Protein AF-A0A846B9U8-F1 (afdb_monomer_lite)

Sequence (355 aa):
MTFEELEELAKEEDKLQQNNLLVKEEDIRQNQRLVAAMKAARLTVDQASLVVNSYFKRQAFEKIAYNKIDMSLEKSVQWNIFPSDDISISEEKKKLIEVSRLLGPRWNAFAFLAFTYLFQVTESLRINSTELNNYSDSWAAVIYSGQKTIATISSMDLEQDKVLQLEKGLYHITYRFYTDGDDLYCPEVTIDDKWHIPAYKYTEYRKKNDYMFDVIEKNRHSLYLWQQYYVFHWLKNITQYDEKRFTQEWMPVPNPDTYYSYGYLEKGQGIQMKIEKRTMEKFRIYVMFLNQMSIPILRERVREDRYVSPRIREDGAYFIRFVYRGKLEEVEPAIYMIETTPLMITGMIAYEHNF

Radius of gyration: 21.36 Å; chains: 1; bounding box: 52×49×55 Å

Secondary structure (DSSP, 8-state):
--HHHHHHHHHHHHHHHTT-TTS-HHHHHHHHHHHHHHHHTT--HHHHHHHHHHHHHHHHHHHHHHHHHSS-GGGGSS-EEES-TT-S--HHHHHHHHHHHHTGGG--TTSEEEE---EEESSEEEE-HHHHTTT-S-EEEEEEETTEEEEEEETT-TTS-EEEE--SEEEEEEEEE--SSS-EEE--EEETTTEEE--EEETTHHHHHHHHHHHHHHT--HHHHHHHHHHHHHHHTGGGS-HHHHHHHHSPPP-TTEEEEEEEE-TT---EEE--HHHHHHEEEEEEEEETT--EEEEEEE-SSEEEPPPPSSSEEEEEEEEE-S-GGG--------SSS--SSS---------

Foldseek 3Di:
DAVVVLVVVQVVQCVVQVPPDQDDPVVVVVLVVLSVVCVVVVHDLLRSLQVLLVVLLVVLCVVVVVVLVPDDQVQQQEKDWPPDPPPPDDVVVSNVVSSCLSVPLADPLQWGKIKGRKHWAAWKKKWFVQVLVVFDLWKKKFKDAPPDTPDIDISQNHDGIDIDTDHTHIMMIIMTHGGPFQKDWGTWMDGPNPGIHHIDIDHRNNVVSVVSLVVCVVNDHSSLLSNQLSVLVCLVVVVVDDPVVNCVSRYHDDDPQKDKDKGKAAAFWWWKFQADPVLLVFWFKWKFWAASSSRTPDTDTDNDRIDIDGGHHHITMMMIMTGTGHHPPPDPPPPPDPPPDDDVTPDTDRDDDDD

Structure (mmCIF, N/CA/C/O backbone):
data_AF-A0A846B9U8-F1
#
_entry.id   AF-A0A846B9U8-F1
#
loop_
_atom_site.group_PDB
_atom_site.id
_atom_site.type_symbol
_atom_site.label_atom_id
_atom_site.label_alt_id
_atom_site.label_comp_id
_atom_site.label_asym_id
_atom_site.label_entity_id
_atom_site.label_seq_id
_atom_site.pdbx_PDB_ins_code
_atom_site.Cartn_x
_atom_site.Cartn_y
_atom_site.Cartn_z
_atom_site.occupancy
_atom_site.B_iso_or_equiv
_atom_site.auth_seq_id
_atom_site.auth_comp_id
_atom_site.auth_asym_id
_atom_site.auth_atom_id
_atom_site.pdbx_PDB_model_num
ATOM 1 N N . MET A 1 1 ? -13.871 14.828 21.123 1.00 69.56 1 MET A N 1
ATOM 2 C CA . MET A 1 1 ? -12.544 15.035 21.716 1.00 69.56 1 MET A CA 1
ATOM 3 C C . MET A 1 1 ? -12.206 16.510 21.632 1.00 69.56 1 MET A C 1
ATOM 5 O O . MET A 1 1 ? -12.329 17.079 20.549 1.00 69.56 1 MET A O 1
ATOM 9 N N . THR A 1 2 ? -11.871 17.143 22.748 1.00 77.31 2 THR A N 1
ATOM 10 C CA . THR A 1 2 ? -11.318 18.503 22.786 1.00 77.31 2 THR A CA 1
ATOM 11 C C . THR A 1 2 ? -9.815 18.468 22.504 1.00 77.31 2 THR A C 1
ATOM 13 O O . THR A 1 2 ? -9.203 17.399 22.467 1.00 77.31 2 THR A O 1
ATOM 16 N N . PHE A 1 3 ? -9.191 19.631 22.305 1.00 69.12 3 PHE A N 1
ATOM 17 C CA . PHE A 1 3 ? -7.732 19.667 22.211 1.00 69.12 3 PHE A CA 1
ATOM 18 C C . PHE A 1 3 ? -7.072 19.262 23.528 1.00 69.12 3 PHE A C 1
ATOM 20 O O . PHE A 1 3 ? -6.019 18.643 23.501 1.00 69.12 3 PHE A O 1
ATOM 27 N N . GLU A 1 4 ? -7.673 19.614 24.663 1.00 76.31 4 GLU A N 1
ATOM 28 C CA . GLU A 1 4 ? -7.160 19.281 25.991 1.00 76.31 4 GLU A CA 1
ATOM 29 C C . GLU A 1 4 ? -7.166 17.764 26.203 1.00 76.31 4 GLU A C 1
ATOM 31 O O . GLU A 1 4 ? -6.177 17.212 26.667 1.00 76.31 4 GLU A O 1
ATOM 36 N N . GLU A 1 5 ? -8.236 17.078 25.788 1.00 74.25 5 GLU A N 1
ATOM 37 C CA . GLU A 1 5 ? -8.322 15.614 25.836 1.00 74.25 5 GLU A CA 1
ATOM 38 C C . GLU A 1 5 ? -7.269 14.954 24.935 1.00 74.25 5 GLU A C 1
ATOM 40 O O . GLU A 1 5 ? -6.597 14.018 25.363 1.00 74.25 5 GLU A O 1
ATOM 45 N N . LEU A 1 6 ? -7.074 15.461 23.711 1.00 70.19 6 LEU A N 1
ATOM 46 C CA . LEU A 1 6 ? -6.061 14.928 22.795 1.00 70.19 6 LEU A CA 1
ATOM 47 C C . LEU A 1 6 ? -4.628 15.202 23.289 1.00 70.19 6 LEU A C 1
ATOM 49 O O . LEU A 1 6 ? -3.748 14.358 23.138 1.00 70.19 6 LEU A O 1
ATOM 53 N N . GLU A 1 7 ? -4.382 16.367 23.892 1.00 69.31 7 GLU A N 1
ATOM 54 C CA . GLU A 1 7 ? -3.098 16.712 24.508 1.00 69.31 7 GLU A CA 1
ATOM 55 C C . GLU A 1 7 ? -2.806 15.862 25.746 1.00 69.31 7 GLU A C 1
ATOM 57 O O . GLU A 1 7 ? -1.661 15.466 25.935 1.00 69.31 7 GLU A O 1
ATOM 62 N N . GLU A 1 8 ? -3.800 15.568 26.586 1.00 75.69 8 GLU A N 1
ATOM 63 C CA . GLU A 1 8 ? -3.612 14.680 27.738 1.00 75.69 8 GLU A CA 1
ATOM 64 C C . GLU A 1 8 ? -3.363 13.233 27.305 1.00 75.69 8 GLU A C 1
ATOM 66 O O . GLU A 1 8 ? -2.418 12.628 27.806 1.00 75.69 8 GLU A O 1
ATOM 71 N N . LEU A 1 9 ? -4.098 12.716 26.310 1.00 67.00 9 LEU A N 1
ATOM 72 C CA . LEU A 1 9 ? -3.819 11.402 25.711 1.00 67.00 9 LEU A CA 1
ATOM 73 C C . LEU A 1 9 ? -2.398 11.341 25.135 1.00 67.00 9 LEU A C 1
ATOM 75 O O . LEU A 1 9 ? -1.667 10.382 25.377 1.00 67.00 9 LEU A O 1
ATOM 79 N N . ALA A 1 10 ? -1.979 12.395 24.428 1.00 63.72 10 ALA A N 1
ATOM 80 C CA . ALA A 1 10 ? -0.626 12.508 23.896 1.00 63.72 10 ALA A CA 1
ATOM 81 C C . ALA A 1 10 ? 0.434 12.543 25.008 1.00 63.72 10 ALA A C 1
ATOM 83 O O . ALA A 1 10 ? 1.442 11.857 24.906 1.00 63.72 10 ALA A O 1
ATOM 84 N N . LYS A 1 11 ? 0.209 13.297 26.091 1.00 65.88 11 LYS A N 1
ATOM 85 C CA . LYS A 1 11 ? 1.136 13.364 27.235 1.00 65.88 11 LYS A CA 1
ATOM 86 C C . LYS A 1 11 ? 1.204 12.053 28.010 1.00 65.88 11 LYS A C 1
ATOM 88 O O . LYS A 1 11 ? 2.269 11.719 28.525 1.00 65.88 11 LYS A O 1
ATOM 93 N N . GLU A 1 12 ? 0.084 11.355 28.172 1.00 67.38 12 GLU A N 1
ATOM 94 C CA . GLU A 1 12 ? 0.034 10.043 28.817 1.00 67.38 12 GLU A CA 1
ATOM 95 C C . GLU A 1 12 ? 0.835 9.024 28.001 1.00 67.38 12 GLU A C 1
ATOM 97 O O . GLU A 1 12 ? 1.678 8.319 28.554 1.00 67.38 12 GLU A O 1
ATOM 102 N N . GLU A 1 13 ? 0.670 9.037 26.679 1.00 60.44 13 GLU A N 1
ATOM 103 C CA . GLU A 1 13 ? 1.462 8.229 25.759 1.00 60.44 13 GLU A CA 1
ATOM 104 C C . GLU A 1 13 ? 2.953 8.613 25.781 1.00 60.44 13 GLU A C 1
ATOM 106 O O . GLU A 1 13 ? 3.805 7.740 25.942 1.00 60.44 13 GLU A O 1
ATOM 111 N N . ASP A 1 14 ? 3.291 9.904 25.726 1.00 61.12 14 ASP A N 1
ATOM 112 C CA . ASP A 1 14 ? 4.677 10.386 25.793 1.00 61.12 14 ASP A CA 1
ATOM 113 C C . ASP A 1 14 ? 5.350 9.965 27.115 1.00 61.12 14 ASP A C 1
ATOM 115 O O . ASP A 1 14 ? 6.503 9.532 27.118 1.00 61.12 14 ASP A O 1
ATOM 119 N N . LYS A 1 15 ? 4.633 10.025 28.250 1.00 63.12 15 LYS A N 1
ATOM 120 C CA . LYS A 1 15 ? 5.121 9.535 29.556 1.00 63.12 15 LYS A CA 1
ATOM 121 C C . LYS A 1 15 ? 5.385 8.031 29.545 1.00 63.12 15 LYS A C 1
ATOM 123 O O . LYS A 1 15 ? 6.367 7.589 30.136 1.00 63.12 15 LYS A O 1
ATOM 128 N N . LEU A 1 16 ? 4.538 7.252 28.872 1.00 54.88 16 LEU A N 1
ATOM 129 C CA . LEU A 1 16 ? 4.742 5.812 28.688 1.00 54.88 16 LEU A CA 1
ATOM 130 C C . LEU A 1 16 ? 5.928 5.510 27.750 1.00 54.88 16 LEU A C 1
ATOM 132 O O . LEU A 1 16 ? 6.506 4.425 27.823 1.00 54.88 16 LEU A O 1
ATOM 136 N N . GLN A 1 17 ? 6.326 6.470 26.909 1.00 53.84 17 GLN A N 1
ATOM 137 C CA . GLN A 1 17 ? 7.300 6.294 25.829 1.00 53.84 17 GLN A CA 1
ATOM 138 C C . GLN A 1 17 ? 8.651 6.987 26.028 1.00 53.84 17 GLN A C 1
ATOM 140 O O . GLN A 1 17 ? 9.547 6.758 25.217 1.00 53.84 17 GLN A O 1
ATOM 145 N N . GLN A 1 18 ? 8.858 7.755 27.103 1.00 54.44 18 GLN A N 1
ATOM 146 C CA . GLN A 1 18 ? 10.108 8.486 27.400 1.00 54.44 18 GLN A CA 1
ATOM 147 C C . GLN A 1 18 ? 11.394 7.627 27.451 1.00 54.44 18 GLN A C 1
ATOM 149 O O . GLN A 1 18 ? 12.491 8.171 27.546 1.00 54.44 18 GLN A O 1
ATOM 154 N N . ASN A 1 19 ? 11.289 6.303 27.308 1.00 51.59 19 ASN A N 1
ATOM 155 C CA . ASN A 1 19 ? 12.415 5.379 27.160 1.00 51.59 19 ASN A CA 1
ATOM 156 C C . ASN A 1 19 ? 12.746 4.982 25.699 1.00 51.59 19 ASN A C 1
ATOM 158 O O . ASN A 1 19 ? 13.696 4.228 25.495 1.00 51.59 19 ASN A O 1
ATOM 162 N N . ASN A 1 20 ? 12.013 5.457 24.679 1.00 49.16 20 ASN A N 1
ATOM 163 C CA . ASN A 1 20 ? 12.181 5.040 23.278 1.00 49.16 20 ASN A CA 1
ATOM 164 C C . ASN A 1 20 ? 12.743 6.150 22.359 1.00 49.16 20 ASN A C 1
ATOM 166 O O . ASN A 1 20 ? 12.152 7.203 22.141 1.00 49.16 20 ASN A O 1
ATOM 170 N N . LEU A 1 21 ? 13.909 5.858 21.772 1.00 49.91 21 LEU A N 1
ATOM 171 C CA . LEU A 1 21 ? 14.886 6.746 21.106 1.00 49.91 21 LEU A CA 1
ATOM 172 C C . LEU A 1 21 ? 14.504 7.308 19.713 1.00 49.91 21 LEU A C 1
ATOM 174 O O . LEU A 1 21 ? 15.400 7.580 18.909 1.00 49.91 21 LEU A O 1
ATOM 178 N N . LEU A 1 22 ? 13.220 7.425 19.363 1.00 48.19 22 LEU A N 1
ATOM 179 C CA . LEU A 1 22 ? 12.815 7.623 17.956 1.00 48.19 22 LEU A CA 1
ATOM 180 C C . LEU A 1 22 ? 12.217 8.993 17.614 1.00 48.19 22 LEU A C 1
ATOM 182 O O . LEU A 1 22 ? 12.034 9.267 16.433 1.00 48.19 22 LEU A O 1
ATOM 186 N N . VAL A 1 23 ? 11.979 9.877 18.586 1.00 51.69 23 VAL A N 1
ATOM 187 C CA . VAL A 1 23 ? 11.450 11.226 18.319 1.00 51.69 23 VAL A CA 1
ATOM 188 C C . VAL A 1 23 ? 12.352 12.285 18.933 1.00 51.69 23 VAL A C 1
ATOM 190 O O . VAL A 1 23 ? 12.773 12.176 20.084 1.00 51.69 23 VAL A O 1
ATOM 193 N N . LYS A 1 24 ? 12.686 13.316 18.147 1.00 60.50 24 LYS A N 1
ATOM 194 C CA . LYS A 1 24 ? 13.501 14.429 18.630 1.00 60.50 24 LYS A CA 1
ATOM 195 C C . LYS A 1 24 ? 12.626 15.383 19.429 1.00 60.50 24 LYS A C 1
ATOM 197 O O . LYS A 1 24 ? 11.515 15.714 19.027 1.00 60.50 24 LYS A O 1
ATOM 202 N N . GLU A 1 25 ? 13.172 15.911 20.517 1.00 63.22 25 GLU A N 1
ATOM 203 C CA . GLU A 1 25 ? 12.509 16.932 21.337 1.00 63.22 25 GLU A CA 1
ATOM 204 C C . GLU A 1 25 ? 12.078 18.163 20.509 1.00 63.22 25 GLU A C 1
ATOM 206 O O . GLU A 1 25 ? 11.072 18.811 20.793 1.00 63.22 25 GLU A O 1
ATOM 211 N N . GLU A 1 26 ? 12.813 18.460 19.436 1.00 67.06 26 GLU A N 1
ATOM 212 C CA . GLU A 1 26 ? 12.488 19.517 18.479 1.00 67.06 26 GLU A CA 1
ATOM 213 C C . GLU A 1 26 ? 11.161 19.275 17.741 1.00 67.06 26 GLU A C 1
ATOM 215 O O . GLU A 1 26 ? 10.355 20.202 17.640 1.00 67.06 26 GLU A O 1
ATOM 220 N N . ASP A 1 27 ? 10.887 18.040 17.307 1.00 63.03 27 ASP A N 1
ATOM 221 C CA . ASP A 1 27 ? 9.639 17.683 16.621 1.00 63.03 27 ASP A CA 1
ATOM 222 C C . ASP A 1 27 ? 8.440 17.848 17.571 1.00 63.03 27 ASP A C 1
ATOM 224 O O . ASP A 1 27 ? 7.393 18.380 17.194 1.00 63.03 27 ASP A O 1
ATOM 228 N N . ILE A 1 28 ? 8.611 17.475 18.845 1.00 63.81 28 ILE A N 1
ATOM 229 C CA . ILE A 1 28 ? 7.600 17.652 19.900 1.00 63.81 28 ILE A CA 1
ATOM 230 C C . ILE A 1 28 ? 7.302 19.142 20.112 1.00 63.81 28 ILE A C 1
ATOM 232 O O . ILE A 1 28 ? 6.143 19.561 20.080 1.00 63.81 28 ILE A O 1
ATOM 236 N N . ARG A 1 29 ? 8.339 19.973 20.268 1.00 68.69 29 ARG A N 1
ATOM 237 C CA . ARG A 1 29 ? 8.180 21.429 20.441 1.00 68.69 29 ARG A CA 1
ATOM 238 C C . ARG A 1 29 ? 7.516 22.077 19.228 1.00 68.69 29 ARG A C 1
ATOM 240 O O . ARG A 1 29 ? 6.714 23.001 19.377 1.00 68.69 29 ARG A O 1
ATOM 247 N N . GLN A 1 30 ? 7.840 21.616 18.025 1.00 66.81 30 GLN A N 1
ATOM 248 C CA . GLN A 1 30 ? 7.247 22.127 16.797 1.00 66.81 30 GLN A CA 1
ATOM 249 C C . GLN A 1 30 ? 5.760 21.769 16.684 1.00 66.81 30 GLN A C 1
ATOM 251 O O . GLN A 1 30 ? 4.957 22.641 16.347 1.00 66.81 30 GLN A O 1
ATOM 256 N N . ASN A 1 31 ? 5.380 20.543 17.052 1.00 65.50 31 ASN A N 1
ATOM 257 C CA . ASN A 1 31 ? 3.978 20.138 17.162 1.00 65.50 31 ASN A CA 1
ATOM 258 C C . ASN A 1 31 ? 3.208 21.003 18.155 1.00 65.50 31 ASN A C 1
ATOM 260 O O . ASN A 1 31 ? 2.155 21.529 17.814 1.00 65.50 31 ASN A O 1
ATOM 264 N N . GLN A 1 32 ? 3.759 21.225 19.349 1.00 69.56 32 GLN A N 1
ATOM 265 C CA . GLN A 1 32 ? 3.125 22.067 20.367 1.00 69.56 32 GLN A CA 1
ATOM 266 C C . GLN A 1 32 ? 2.873 23.495 19.859 1.00 69.56 32 GLN A C 1
ATOM 268 O O . GLN A 1 32 ? 1.803 24.057 20.091 1.00 69.56 32 GLN A O 1
ATOM 273 N N . ARG A 1 33 ? 3.821 24.078 19.111 1.00 72.56 33 ARG A N 1
ATOM 274 C CA . ARG A 1 33 ? 3.635 25.394 18.471 1.00 72.56 33 ARG A CA 1
ATOM 275 C C . ARG A 1 33 ? 2.529 25.375 17.421 1.00 72.56 33 ARG A C 1
ATOM 277 O O . ARG A 1 33 ? 1.731 26.309 17.367 1.00 72.56 33 ARG A O 1
ATOM 284 N N . LEU A 1 34 ? 2.485 24.330 16.595 1.00 65.94 34 LEU A N 1
ATOM 285 C CA . LEU A 1 34 ? 1.469 24.176 15.560 1.00 65.94 34 LEU A CA 1
ATOM 286 C C . LEU A 1 34 ? 0.073 24.046 16.191 1.00 65.94 34 LEU A C 1
ATOM 288 O O . LEU A 1 34 ? -0.840 24.770 15.806 1.00 65.94 34 LEU A O 1
ATOM 292 N N . VAL A 1 35 ? -0.062 23.220 17.229 1.00 65.56 35 VAL A N 1
ATOM 293 C CA . VAL A 1 35 ? -1.303 23.050 17.997 1.00 65.56 35 VAL A 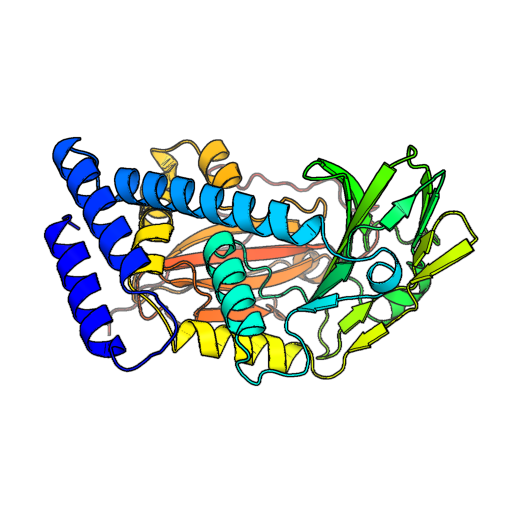CA 1
ATOM 294 C C . VAL A 1 35 ? -1.736 24.361 18.655 1.00 65.56 35 VAL A C 1
ATOM 296 O O . VAL A 1 35 ? -2.896 24.750 18.532 1.00 65.56 35 VAL A O 1
ATOM 299 N N . ALA A 1 36 ? -0.818 25.102 19.282 1.00 72.12 36 ALA A N 1
ATOM 300 C CA . ALA A 1 36 ? -1.128 26.406 19.869 1.00 72.12 36 ALA A CA 1
ATOM 301 C C . ALA A 1 36 ? -1.651 27.409 18.822 1.00 72.12 36 ALA A C 1
ATOM 303 O O . ALA A 1 36 ? -2.629 28.116 19.073 1.00 72.12 36 ALA A O 1
ATOM 304 N N . ALA A 1 37 ? -1.051 27.436 17.627 1.00 69.50 37 ALA A N 1
ATOM 305 C CA . ALA A 1 37 ? -1.525 28.265 16.520 1.00 69.50 37 ALA A CA 1
ATOM 306 C C . ALA A 1 37 ? -2.918 27.834 16.023 1.00 69.50 37 ALA A C 1
ATOM 308 O O . ALA A 1 37 ? -3.757 28.680 15.718 1.00 69.50 37 ALA A O 1
ATOM 309 N N . MET A 1 38 ? -3.200 26.529 15.993 1.00 71.25 38 MET A N 1
ATOM 310 C CA . MET A 1 38 ? -4.503 25.978 15.597 1.00 71.25 38 MET A CA 1
ATOM 311 C C . MET A 1 38 ? -5.603 26.287 16.611 1.00 71.25 38 MET A C 1
ATOM 313 O O . MET A 1 38 ? -6.704 26.670 16.210 1.00 71.25 38 MET A O 1
ATOM 317 N N . LYS A 1 39 ? -5.292 26.198 17.912 1.00 71.25 39 LYS A N 1
ATOM 318 C CA . LYS A 1 39 ? -6.175 26.652 18.996 1.00 71.25 39 LYS A CA 1
ATOM 319 C C . LYS A 1 39 ? -6.498 28.138 18.843 1.00 71.25 39 LYS A C 1
ATOM 321 O O . LYS A 1 39 ? -7.665 28.519 18.884 1.00 71.25 39 LYS A O 1
ATOM 326 N N . ALA A 1 40 ? -5.483 28.972 18.600 1.00 74.12 40 ALA A N 1
ATOM 327 C CA . ALA A 1 40 ? -5.671 30.406 18.374 1.00 74.12 40 ALA A CA 1
ATOM 328 C C . ALA A 1 40 ? -6.551 30.694 17.142 1.00 74.12 40 ALA A C 1
ATOM 330 O O . ALA A 1 40 ? -7.386 31.597 17.174 1.00 74.12 40 ALA A O 1
ATOM 331 N N . ALA A 1 41 ? -6.417 29.884 16.088 1.00 71.38 41 ALA A N 1
ATOM 332 C CA . ALA A 1 41 ? -7.237 29.947 14.880 1.00 71.38 41 ALA A CA 1
ATOM 333 C C . ALA A 1 41 ? -8.637 29.312 15.024 1.00 71.38 41 ALA A C 1
ATOM 335 O O . ALA A 1 41 ? -9.412 29.351 14.070 1.00 71.38 41 ALA A O 1
ATOM 336 N N . ARG A 1 42 ? -8.979 28.752 16.197 1.00 81.44 42 ARG A N 1
ATOM 337 C CA . ARG A 1 42 ? -10.260 28.076 16.487 1.00 81.44 42 ARG A CA 1
ATOM 338 C C . ARG A 1 42 ? -10.590 26.940 15.513 1.00 81.44 42 ARG A C 1
ATOM 340 O O . ARG A 1 42 ? -11.753 26.736 15.168 1.00 81.44 42 ARG A O 1
ATOM 347 N N . LEU A 1 43 ? -9.573 26.210 15.061 1.00 76.44 43 LEU A N 1
ATOM 348 C CA . LEU A 1 43 ? -9.798 25.005 14.266 1.00 76.44 43 LEU A CA 1
ATOM 349 C C . LEU A 1 43 ? -10.454 23.923 15.125 1.00 76.44 43 LEU A C 1
ATOM 351 O O . LEU A 1 43 ? -10.224 23.853 16.327 1.00 76.44 43 LEU A O 1
ATOM 355 N N . THR A 1 44 ? -11.236 23.049 14.501 1.00 77.88 44 THR A N 1
ATOM 356 C CA . THR A 1 44 ? -11.615 21.762 15.104 1.00 77.88 44 THR A CA 1
ATOM 357 C C . THR A 1 44 ? -10.401 20.827 15.159 1.00 77.88 44 THR A C 1
ATOM 359 O O . THR A 1 44 ? -9.431 21.016 14.419 1.00 77.88 44 THR A O 1
ATOM 362 N N . VAL A 1 45 ? -10.448 19.797 16.009 1.00 67.12 45 VAL A N 1
ATOM 363 C CA . VAL A 1 45 ? -9.364 18.802 16.122 1.00 67.12 45 VAL A CA 1
ATOM 364 C C . VAL A 1 45 ? -9.086 18.121 14.775 1.00 67.12 45 VAL A C 1
ATOM 366 O O . VAL A 1 45 ? -7.927 17.939 14.407 1.00 67.12 45 VAL A O 1
ATOM 369 N N . ASP A 1 46 ? -10.121 17.843 13.984 1.00 67.38 46 ASP A N 1
ATOM 370 C CA . ASP A 1 46 ? -9.975 17.211 12.668 1.00 67.38 46 ASP A CA 1
ATOM 371 C C . ASP A 1 46 ? -9.307 18.145 11.652 1.00 67.38 46 ASP A C 1
ATOM 373 O O . ASP A 1 46 ? -8.411 17.740 10.911 1.00 67.38 46 ASP A O 1
ATOM 377 N N . GLN A 1 47 ? -9.681 19.429 11.655 1.00 74.38 47 GLN A N 1
ATOM 378 C CA . GLN A 1 47 ? -9.032 20.446 10.821 1.00 74.38 47 GLN A CA 1
ATOM 379 C C . GLN A 1 47 ? -7.566 20.643 11.222 1.00 74.38 47 GLN A C 1
ATOM 381 O O . GLN A 1 47 ? -6.702 20.762 10.356 1.00 74.38 47 GLN A O 1
ATOM 386 N N . ALA A 1 48 ? -7.275 20.652 12.523 1.00 69.25 48 ALA A N 1
ATOM 387 C CA . ALA A 1 48 ? -5.915 20.732 13.038 1.00 69.25 48 ALA A CA 1
ATOM 388 C C . ALA A 1 48 ? -5.084 19.513 12.616 1.00 69.25 48 ALA A C 1
ATOM 390 O O . ALA A 1 48 ? -4.003 19.676 12.056 1.00 69.25 48 ALA A O 1
ATOM 391 N N . SER A 1 49 ? -5.618 18.305 12.792 1.00 70.06 49 SER A N 1
ATOM 392 C CA . SER A 1 49 ? -4.970 17.055 12.393 1.00 70.06 49 SER A CA 1
ATOM 393 C C . SER A 1 49 ? -4.698 17.000 10.883 1.00 70.06 49 SER A C 1
ATOM 395 O O . SER A 1 49 ? -3.591 16.656 10.468 1.00 70.06 49 SER A O 1
ATOM 397 N N . LEU A 1 50 ? -5.629 17.466 10.043 1.00 70.25 50 LEU A N 1
ATOM 398 C CA . LEU A 1 50 ? -5.417 17.568 8.595 1.00 70.25 50 LEU A CA 1
ATOM 399 C C . LEU A 1 50 ? -4.270 18.527 8.227 1.00 70.25 50 LEU A C 1
ATOM 401 O O . LEU A 1 50 ? -3.476 18.248 7.323 1.00 70.25 50 LEU A O 1
ATOM 405 N N . VAL A 1 51 ? -4.162 19.660 8.923 1.00 71.75 51 VAL A N 1
ATOM 406 C CA . VAL A 1 51 ? -3.089 20.640 8.701 1.00 71.75 51 VAL A CA 1
ATOM 407 C C . VAL A 1 51 ? -1.746 20.114 9.218 1.00 71.75 51 VAL A C 1
ATOM 409 O O . VAL A 1 51 ? -0.746 20.259 8.515 1.00 71.75 51 VAL A O 1
ATOM 412 N N . VAL A 1 52 ? -1.719 19.454 10.385 1.00 69.75 52 VAL A N 1
ATOM 413 C CA . VAL A 1 52 ? -0.543 18.728 10.902 1.00 69.75 52 VAL A CA 1
ATOM 414 C C . VAL A 1 52 ? -0.073 17.732 9.840 1.00 69.75 52 VAL A C 1
ATOM 416 O O . VAL A 1 52 ? 1.065 17.805 9.383 1.00 69.75 52 VAL A O 1
ATOM 419 N N . ASN A 1 53 ? -0.964 16.859 9.368 1.00 71.56 53 ASN A N 1
ATOM 420 C CA . ASN A 1 53 ? -0.659 15.863 8.345 1.00 71.56 53 ASN A CA 1
ATOM 421 C C . ASN A 1 53 ? -0.088 16.500 7.072 1.00 71.56 53 ASN A C 1
ATOM 423 O O . ASN A 1 53 ? 0.944 16.068 6.567 1.00 71.56 53 ASN A O 1
ATOM 427 N N . SER A 1 54 ? -0.715 17.568 6.575 1.00 69.56 54 SER A N 1
ATOM 428 C CA . SER A 1 54 ? -0.265 18.282 5.373 1.00 69.56 54 SER A CA 1
ATOM 429 C C . SER A 1 54 ? 1.131 18.890 5.549 1.00 69.56 54 SER A C 1
ATOM 431 O O . SER A 1 54 ? 1.979 18.781 4.659 1.00 69.56 54 SER A O 1
ATOM 433 N N . TYR A 1 55 ? 1.394 19.493 6.712 1.00 70.19 55 TYR A N 1
ATOM 434 C CA . TYR A 1 55 ? 2.690 20.069 7.059 1.00 70.19 55 TYR A CA 1
ATOM 435 C C . TYR A 1 55 ? 3.791 19.001 7.093 1.00 70.19 55 TYR A C 1
ATOM 437 O O . TYR A 1 55 ? 4.829 19.144 6.442 1.00 70.19 55 TYR A O 1
ATOM 445 N N . PHE A 1 56 ? 3.542 17.898 7.798 1.00 67.75 56 PHE A N 1
ATOM 446 C CA . PHE A 1 56 ? 4.499 16.803 7.931 1.00 67.75 56 PHE A CA 1
ATOM 447 C C . PHE A 1 56 ? 4.712 16.043 6.626 1.00 67.75 56 PHE A C 1
ATOM 449 O O . PHE A 1 56 ? 5.860 15.744 6.296 1.00 67.75 56 PHE A O 1
ATOM 456 N N . LYS A 1 57 ? 3.654 15.803 5.836 1.00 66.00 57 LYS A N 1
ATOM 457 C CA . LYS A 1 57 ? 3.770 15.269 4.472 1.00 66.00 57 LYS A CA 1
ATOM 458 C C . LYS A 1 57 ? 4.739 16.134 3.666 1.00 66.00 57 LYS A C 1
ATOM 460 O O . LYS A 1 57 ? 5.693 15.600 3.108 1.00 66.00 57 LYS A O 1
ATOM 465 N N . ARG A 1 58 ? 4.555 17.460 3.648 1.00 65.00 58 ARG A N 1
ATOM 466 C CA . ARG A 1 58 ? 5.440 18.386 2.921 1.00 65.00 58 ARG A CA 1
ATOM 467 C C . ARG A 1 58 ? 6.896 18.294 3.387 1.00 65.00 58 ARG A C 1
ATOM 469 O O . ARG A 1 58 ? 7.777 18.141 2.549 1.00 65.00 58 ARG A O 1
ATOM 476 N N . GLN A 1 59 ? 7.144 18.319 4.696 1.00 65.62 59 GLN A N 1
ATOM 477 C CA . GLN A 1 59 ? 8.494 18.177 5.258 1.00 65.62 59 GLN A CA 1
ATOM 478 C C . GLN A 1 59 ? 9.144 16.833 4.891 1.00 65.62 59 GLN A C 1
ATOM 480 O O . GLN A 1 59 ? 10.321 16.775 4.532 1.00 65.62 59 GLN A O 1
ATOM 485 N N . ALA A 1 60 ? 8.376 15.743 4.950 1.00 61.16 60 ALA A N 1
ATOM 486 C CA . ALA A 1 60 ? 8.832 14.417 4.548 1.00 61.16 60 ALA A CA 1
ATOM 487 C C . ALA A 1 60 ? 9.192 14.383 3.062 1.00 61.16 60 ALA A C 1
ATOM 489 O O . ALA A 1 60 ? 10.255 13.889 2.694 1.00 61.16 60 ALA A O 1
ATOM 490 N N . PHE A 1 61 ? 8.331 14.947 2.212 1.00 58.28 61 PHE A N 1
ATOM 491 C CA . PHE A 1 61 ? 8.562 15.041 0.776 1.00 58.28 61 PHE A CA 1
ATOM 492 C C . PHE A 1 61 ? 9.815 15.846 0.450 1.00 58.28 61 PHE A C 1
ATOM 494 O O . PHE A 1 61 ? 10.615 15.379 -0.353 1.00 58.28 61 PHE A O 1
ATOM 501 N N . GLU A 1 62 ? 10.019 17.002 1.082 1.00 56.50 62 GLU A N 1
ATOM 502 C CA . GLU A 1 62 ? 11.216 17.827 0.892 1.00 56.50 62 GLU A CA 1
ATOM 503 C C . GLU A 1 62 ? 12.485 17.033 1.252 1.00 56.50 62 GLU A C 1
ATOM 505 O O . GLU A 1 62 ? 13.419 16.982 0.454 1.00 56.50 62 GLU A O 1
ATOM 510 N N . LYS A 1 63 ? 12.486 16.301 2.376 1.00 56.91 63 LYS A N 1
ATOM 511 C CA . LYS A 1 63 ? 13.617 15.447 2.792 1.00 56.91 63 LYS A CA 1
ATOM 512 C C . LYS A 1 63 ? 13.856 14.250 1.860 1.00 56.91 63 LYS A C 1
ATOM 514 O O . LYS A 1 63 ? 15.002 13.917 1.567 1.00 56.91 63 LYS A O 1
ATOM 519 N N . ILE A 1 64 ? 12.796 13.591 1.384 1.00 54.41 64 ILE A N 1
ATOM 520 C CA . ILE A 1 64 ? 12.892 12.435 0.471 1.00 54.41 64 ILE A CA 1
ATOM 521 C C . ILE A 1 64 ? 13.340 12.874 -0.924 1.00 54.41 64 ILE A C 1
ATOM 523 O O . ILE A 1 64 ? 14.174 12.205 -1.530 1.00 54.41 64 ILE A O 1
ATOM 527 N N . ALA A 1 65 ? 12.803 13.984 -1.434 1.00 49.69 65 ALA A N 1
ATOM 528 C CA . ALA A 1 65 ? 13.196 14.551 -2.719 1.00 49.69 65 ALA A CA 1
ATOM 529 C C . ALA A 1 65 ? 14.677 14.948 -2.713 1.00 49.69 65 ALA A C 1
ATOM 531 O O . ALA A 1 65 ? 15.375 14.663 -3.681 1.00 49.69 65 ALA A O 1
ATOM 532 N N . TYR A 1 66 ? 15.170 15.507 -1.602 1.00 44.91 66 TYR A N 1
ATOM 533 C CA . TYR A 1 66 ? 16.586 15.840 -1.440 1.00 44.91 66 TYR A CA 1
ATOM 534 C C . TYR A 1 66 ? 17.484 14.592 -1.427 1.00 44.91 66 TYR A C 1
ATOM 536 O O . TYR A 1 66 ? 18.483 14.544 -2.137 1.00 44.91 66 TYR A O 1
ATOM 544 N N . ASN A 1 67 ? 17.099 13.541 -0.691 1.00 50.69 67 ASN A N 1
ATOM 545 C CA . ASN A 1 67 ? 17.892 12.307 -0.601 1.00 50.69 67 ASN A CA 1
ATOM 546 C C . ASN A 1 67 ? 17.863 11.453 -1.883 1.00 50.69 67 ASN A C 1
ATOM 548 O O . ASN A 1 67 ? 18.792 10.687 -2.118 1.00 50.69 67 ASN A O 1
ATOM 552 N N . LYS A 1 68 ? 16.817 11.557 -2.718 1.00 49.50 68 LYS A N 1
ATOM 553 C CA . LYS A 1 68 ? 16.715 10.803 -3.984 1.00 49.50 68 LYS A CA 1
ATOM 554 C C . LYS A 1 68 ? 17.634 11.329 -5.094 1.00 49.50 68 LYS A C 1
ATOM 556 O O . LYS A 1 68 ? 17.868 10.595 -6.048 1.00 49.50 68 LYS A O 1
ATOM 561 N N . ILE A 1 69 ? 18.132 12.563 -4.992 1.00 46.12 69 ILE A N 1
ATOM 562 C CA . ILE A 1 69 ? 18.965 13.194 -6.032 1.00 46.12 69 ILE A CA 1
ATOM 563 C C . ILE A 1 69 ? 20.447 12.795 -5.902 1.00 46.12 69 ILE A C 1
ATOM 565 O O . ILE A 1 69 ? 21.153 12.772 -6.904 1.00 46.12 69 ILE A O 1
ATOM 569 N N . ASP A 1 70 ? 20.906 12.407 -4.709 1.00 45.88 70 ASP A N 1
ATOM 570 C CA . ASP A 1 70 ? 22.338 12.205 -4.411 1.00 45.88 70 ASP A CA 1
ATOM 571 C C . ASP A 1 70 ? 22.806 10.737 -4.518 1.00 45.88 70 ASP A C 1
ATOM 573 O O . ASP A 1 70 ? 23.907 10.361 -4.115 1.00 45.88 70 ASP A O 1
ATOM 577 N N . MET A 1 71 ? 21.948 9.857 -5.036 1.00 50.31 71 MET A N 1
ATOM 578 C CA . MET A 1 71 ? 22.237 8.432 -5.145 1.00 50.31 71 MET A CA 1
ATOM 579 C C . MET A 1 71 ? 22.839 8.094 -6.510 1.00 50.31 71 MET A C 1
ATOM 581 O O . MET A 1 71 ? 22.185 8.252 -7.537 1.00 50.31 71 MET A O 1
ATOM 585 N N . SER A 1 72 ? 24.094 7.627 -6.507 1.00 46.78 72 SER A N 1
ATOM 586 C CA . SER A 1 72 ? 24.877 7.353 -7.717 1.00 46.78 72 SER A CA 1
ATOM 587 C C . SER A 1 72 ? 24.170 6.402 -8.691 1.00 46.78 72 SER A C 1
ATOM 589 O O . SER A 1 72 ? 23.534 5.424 -8.290 1.00 46.78 72 SER A O 1
ATOM 591 N N . LEU A 1 73 ? 24.349 6.663 -9.990 1.00 49.81 73 LEU A N 1
ATOM 592 C CA . LEU A 1 73 ? 23.832 5.846 -11.096 1.00 49.81 73 LEU A CA 1
ATOM 593 C C . LEU A 1 73 ? 24.214 4.357 -10.975 1.00 49.81 73 LEU A C 1
ATOM 595 O O . LEU A 1 73 ? 23.452 3.504 -11.411 1.00 49.81 73 LEU A O 1
ATOM 599 N N . GLU A 1 74 ? 25.322 4.010 -10.316 1.00 50.72 74 GLU A N 1
ATOM 600 C CA . GLU A 1 74 ? 25.721 2.610 -10.092 1.00 50.72 74 GLU A CA 1
ATOM 601 C C . GLU A 1 74 ? 24.778 1.849 -9.141 1.00 50.72 74 GLU A C 1
ATOM 603 O O . GLU A 1 74 ? 24.509 0.671 -9.360 1.00 50.72 74 GLU A O 1
ATOM 608 N N . LYS A 1 75 ? 24.198 2.509 -8.125 1.00 53.78 75 LYS A N 1
ATOM 609 C CA . LYS A 1 75 ? 23.200 1.886 -7.230 1.00 53.78 75 LYS A CA 1
ATOM 610 C C . LYS A 1 75 ? 21.814 1.777 -7.873 1.00 53.78 75 LYS A C 1
ATOM 612 O O . LYS A 1 75 ? 20.930 1.165 -7.279 1.00 53.78 75 LYS A O 1
ATOM 617 N N . SER A 1 76 ? 21.599 2.373 -9.050 1.00 58.84 76 SER A N 1
ATOM 618 C CA . SER A 1 76 ? 20.287 2.426 -9.710 1.00 58.84 76 SER A CA 1
ATOM 619 C C . SER A 1 76 ? 19.859 1.134 -10.404 1.00 58.84 76 SER A C 1
ATOM 621 O O . SER A 1 76 ? 18.679 0.975 -10.712 1.00 58.84 76 SER A O 1
ATOM 623 N N . VAL A 1 77 ? 20.785 0.186 -10.572 1.00 67.25 77 VAL A N 1
ATOM 624 C CA . VAL A 1 77 ? 20.581 -1.048 -11.344 1.00 67.25 77 VAL A CA 1
ATOM 625 C C . VAL A 1 77 ? 20.328 -2.265 -10.436 1.00 67.25 77 VAL A C 1
ATOM 627 O O . VAL A 1 77 ? 20.821 -3.363 -10.670 1.00 67.25 77 VAL A O 1
ATOM 630 N N . GLN A 1 78 ? 19.586 -2.080 -9.343 1.00 80.69 78 GLN A N 1
ATOM 631 C CA . GLN A 1 78 ? 19.216 -3.171 -8.436 1.00 80.69 78 GLN A CA 1
ATOM 632 C C . GLN A 1 78 ? 17.836 -2.956 -7.817 1.00 80.69 78 GLN A C 1
ATOM 634 O O . GLN A 1 78 ? 17.364 -1.823 -7.657 1.00 80.69 78 GLN A O 1
ATOM 639 N N . TRP A 1 79 ? 17.214 -4.063 -7.421 1.00 85.94 79 TRP A N 1
ATOM 640 C CA . TRP A 1 79 ? 16.010 -4.047 -6.605 1.00 85.94 79 TRP A CA 1
ATOM 641 C C . TRP A 1 79 ? 16.334 -3.648 -5.168 1.00 85.94 79 TRP A C 1
ATOM 643 O O . TRP A 1 79 ? 17.225 -4.204 -4.534 1.00 85.94 79 TRP A O 1
ATOM 653 N N . ASN A 1 80 ? 15.555 -2.716 -4.635 1.00 80.06 80 ASN A N 1
ATOM 654 C CA . ASN A 1 80 ? 15.554 -2.369 -3.223 1.00 80.06 80 ASN A CA 1
ATOM 655 C C . ASN A 1 80 ? 14.305 -2.950 -2.587 1.00 80.06 80 ASN A C 1
ATOM 657 O O . ASN A 1 80 ? 13.185 -2.661 -3.015 1.00 80.06 80 ASN A O 1
ATOM 661 N N . ILE A 1 81 ? 14.515 -3.779 -1.570 1.00 77.31 81 ILE A N 1
ATOM 662 C CA . ILE A 1 81 ? 13.446 -4.475 -0.867 1.00 77.31 81 ILE A CA 1
ATOM 663 C C . ILE A 1 81 ? 13.088 -3.710 0.398 1.00 77.31 81 ILE A C 1
ATOM 665 O O . ILE A 1 81 ? 13.960 -3.276 1.154 1.00 77.31 81 ILE A O 1
ATOM 669 N N . PHE A 1 82 ? 11.791 -3.558 0.636 1.00 68.94 82 PHE A N 1
ATOM 670 C CA . PHE A 1 82 ? 11.275 -2.978 1.866 1.00 68.94 82 PHE A CA 1
ATOM 671 C C . PHE A 1 82 ? 10.395 -4.000 2.577 1.00 68.94 82 PHE A C 1
ATOM 673 O O . PHE A 1 82 ? 9.411 -4.365 1.957 1.00 68.94 82 PHE A O 1
ATOM 680 N N . PRO A 1 83 ? 10.645 -4.413 3.832 1.00 67.06 83 PRO A N 1
ATOM 681 C CA . PRO A 1 83 ? 11.790 -4.041 4.666 1.00 67.06 83 PRO A CA 1
ATOM 682 C C . PRO A 1 83 ? 13.078 -4.776 4.245 1.00 67.06 83 PRO A C 1
ATOM 684 O O . PRO A 1 83 ? 13.018 -5.862 3.678 1.00 67.06 83 PRO A O 1
ATOM 687 N N . SER A 1 84 ? 14.248 -4.188 4.519 1.00 64.19 84 SER A N 1
ATOM 688 C CA . SER A 1 84 ? 15.551 -4.784 4.178 1.00 64.19 84 SER A CA 1
ATOM 689 C C . SER A 1 84 ? 15.997 -5.865 5.176 1.00 64.19 84 SER A C 1
ATOM 691 O O . SER A 1 84 ? 15.551 -5.874 6.325 1.00 64.19 84 SER A O 1
ATOM 693 N N . ASP A 1 85 ? 16.919 -6.745 4.750 1.00 62.75 85 ASP A N 1
ATOM 694 C CA . ASP A 1 85 ? 17.419 -7.895 5.530 1.00 62.75 85 ASP A CA 1
ATOM 695 C C . ASP A 1 85 ? 17.916 -7.559 6.924 1.00 62.75 85 ASP A C 1
ATOM 697 O O . ASP A 1 85 ? 17.789 -8.382 7.828 1.00 62.75 85 ASP A O 1
ATOM 701 N N . ASP A 1 86 ? 18.498 -6.376 7.091 1.00 57.41 86 ASP A N 1
ATOM 702 C CA . ASP A 1 86 ? 19.333 -6.153 8.247 1.00 57.41 86 ASP A CA 1
ATOM 703 C C . ASP A 1 86 ? 18.513 -5.943 9.534 1.00 57.41 86 ASP A C 1
ATOM 705 O O . ASP A 1 86 ? 18.970 -6.414 10.536 1.00 57.41 86 ASP A O 1
ATOM 709 N N . ILE A 1 87 ? 17.309 -5.363 9.612 1.00 51.81 87 ILE A N 1
ATOM 710 C CA . ILE A 1 87 ? 16.522 -5.144 10.874 1.00 51.81 87 ILE A CA 1
ATOM 711 C C . ILE A 1 87 ? 17.233 -4.463 12.088 1.00 51.81 87 ILE A C 1
ATOM 713 O O . ILE A 1 87 ? 16.562 -3.740 12.824 1.00 51.81 87 ILE A O 1
ATOM 717 N N . SER A 1 88 ? 18.554 -4.567 12.301 1.00 53.53 88 SER A N 1
ATOM 718 C CA . SER A 1 88 ? 19.289 -3.827 13.322 1.00 53.53 88 SER A CA 1
ATOM 719 C C . SER A 1 88 ? 19.062 -2.337 13.087 1.00 53.53 88 SER A C 1
ATOM 721 O O . SER A 1 88 ? 19.092 -1.846 11.951 1.00 53.53 88 SER A O 1
ATOM 723 N N . ILE A 1 89 ? 18.687 -1.628 14.148 1.00 53.84 89 ILE A N 1
ATOM 724 C CA . ILE A 1 89 ? 18.160 -0.264 14.071 1.00 53.84 89 ILE A CA 1
ATOM 725 C C . ILE A 1 89 ? 19.334 0.704 13.857 1.00 53.84 89 ILE A C 1
ATOM 727 O O . ILE A 1 89 ? 19.715 1.457 14.751 1.00 53.84 89 ILE A O 1
ATOM 731 N N . SER A 1 90 ? 19.952 0.666 12.676 1.00 58.78 90 SER A N 1
ATOM 732 C CA . SER A 1 90 ? 20.888 1.699 12.246 1.00 58.78 90 SER A CA 1
ATOM 733 C C . SER A 1 90 ? 20.145 3.033 12.098 1.00 58.78 90 SER A C 1
ATOM 735 O O . SER A 1 90 ? 18.933 3.070 11.859 1.00 58.78 90 SER A O 1
ATOM 737 N N . GLU A 1 91 ? 20.858 4.153 12.223 1.00 56.91 91 GLU A N 1
ATOM 738 C CA . GLU A 1 91 ? 20.280 5.498 12.052 1.00 56.91 91 GLU A CA 1
ATOM 739 C C . GLU A 1 91 ? 19.581 5.684 10.693 1.00 56.91 91 GLU A C 1
ATOM 741 O O . GLU A 1 91 ? 18.594 6.410 10.575 1.00 56.91 91 GLU A O 1
ATOM 746 N N . GLU A 1 92 ? 20.031 4.979 9.656 1.00 54.56 92 GLU A N 1
ATOM 747 C CA . GLU A 1 92 ? 19.379 4.962 8.345 1.00 54.56 92 GLU A CA 1
ATOM 748 C C . GLU A 1 92 ? 18.021 4.252 8.373 1.00 54.56 92 GLU A C 1
ATOM 750 O O . GLU A 1 92 ? 17.062 4.741 7.773 1.00 54.56 92 GLU A O 1
ATOM 755 N N . LYS A 1 93 ? 17.886 3.151 9.124 1.00 57.12 93 LYS A N 1
ATOM 756 C CA . LYS A 1 93 ? 16.591 2.475 9.291 1.00 57.12 93 LYS A CA 1
ATOM 757 C C . LYS A 1 93 ? 15.629 3.268 10.163 1.00 57.12 93 LYS A C 1
ATOM 759 O O . LYS A 1 93 ? 14.438 3.257 9.872 1.00 57.12 93 LYS A O 1
ATOM 764 N N . LYS A 1 94 ? 16.115 4.014 11.163 1.00 61.53 94 LYS A N 1
ATOM 765 C CA . LYS A 1 94 ? 15.274 4.978 11.899 1.00 61.53 94 LYS A CA 1
ATOM 766 C C . LYS A 1 94 ? 14.688 6.013 10.948 1.00 61.53 94 LYS A C 1
ATOM 768 O O . LYS A 1 94 ? 13.480 6.201 10.931 1.00 61.53 94 LYS A O 1
ATOM 773 N N . LYS A 1 95 ? 15.514 6.600 10.072 1.00 60.94 95 LYS A N 1
ATOM 774 C CA . LYS A 1 95 ? 15.043 7.526 9.027 1.00 60.94 95 LYS A CA 1
ATOM 775 C C . LYS A 1 95 ? 14.036 6.874 8.079 1.00 60.94 95 LYS A C 1
ATOM 777 O O . LYS A 1 95 ? 13.065 7.521 7.706 1.00 60.94 95 LYS A O 1
ATOM 782 N N . LEU A 1 96 ? 14.241 5.615 7.690 1.00 58.12 96 LEU A N 1
ATOM 783 C CA . LEU A 1 96 ? 13.300 4.884 6.839 1.00 58.12 96 LEU A CA 1
ATOM 784 C C . LEU A 1 96 ? 11.968 4.620 7.551 1.00 58.12 96 LEU A C 1
ATOM 786 O O . LEU A 1 96 ? 10.914 4.754 6.932 1.00 58.12 96 LEU A O 1
ATOM 790 N N . ILE A 1 97 ? 12.006 4.290 8.841 1.00 60.88 97 ILE A N 1
ATOM 791 C CA . ILE A 1 97 ? 10.825 4.176 9.694 1.00 60.88 97 ILE A CA 1
ATOM 792 C C . ILE A 1 97 ? 10.132 5.546 9.800 1.00 60.88 97 ILE A C 1
ATOM 794 O O . ILE A 1 97 ? 8.935 5.600 9.554 1.00 60.88 97 ILE A O 1
ATOM 798 N N . GLU A 1 98 ? 10.848 6.658 10.026 1.00 61.88 98 GLU A N 1
ATOM 799 C CA . GLU A 1 98 ? 10.278 8.025 9.998 1.00 61.88 98 GLU A CA 1
ATOM 800 C C . GLU A 1 98 ? 9.634 8.375 8.656 1.00 61.88 98 GLU A C 1
ATOM 802 O O . GLU A 1 98 ? 8.529 8.906 8.604 1.00 61.88 98 GLU A O 1
ATOM 807 N N . VAL A 1 99 ? 10.283 8.043 7.544 1.00 60.81 99 VAL A N 1
ATOM 808 C CA . VAL A 1 99 ? 9.711 8.238 6.207 1.00 60.81 99 VAL A CA 1
ATOM 809 C C . VAL A 1 99 ? 8.456 7.383 6.026 1.00 60.81 99 VAL A C 1
ATOM 811 O O . VAL A 1 99 ? 7.438 7.871 5.533 1.00 60.81 99 VAL A O 1
ATOM 814 N N . SER A 1 100 ? 8.504 6.125 6.463 1.00 59.16 100 SER A N 1
ATOM 815 C CA . SER A 1 100 ? 7.377 5.193 6.388 1.00 59.16 100 SER A CA 1
ATOM 816 C C . SER A 1 100 ? 6.218 5.629 7.278 1.00 59.16 100 SER A C 1
ATOM 818 O O . SER A 1 100 ? 5.074 5.424 6.892 1.00 59.16 100 SER A O 1
ATOM 820 N N . ARG A 1 101 ? 6.505 6.273 8.416 1.00 61.97 101 ARG A N 1
ATOM 821 C CA . ARG A 1 101 ? 5.542 6.909 9.323 1.00 61.97 101 ARG A CA 1
ATOM 822 C C . ARG A 1 101 ? 4.864 8.108 8.658 1.00 61.97 101 ARG A C 1
ATOM 824 O O . ARG A 1 101 ? 3.643 8.158 8.578 1.00 61.97 101 ARG A O 1
ATOM 831 N N . LEU A 1 102 ? 5.646 9.032 8.097 1.00 58.44 102 LEU A N 1
ATOM 832 C CA . LEU A 1 102 ? 5.149 10.278 7.492 1.00 58.44 102 LEU A CA 1
ATOM 833 C C . LEU A 1 102 ? 4.353 10.050 6.200 1.00 58.44 102 LEU A C 1
ATOM 835 O O . LEU A 1 102 ? 3.447 10.811 5.859 1.00 58.44 102 LEU A O 1
ATOM 839 N N . LEU A 1 103 ? 4.685 8.994 5.461 1.00 58.88 103 LEU A N 1
ATOM 840 C CA . LEU A 1 103 ? 3.949 8.594 4.265 1.00 58.88 103 LEU A CA 1
ATOM 841 C C . LEU A 1 103 ? 2.844 7.565 4.563 1.00 58.88 103 LEU A C 1
ATOM 843 O O . LEU A 1 103 ? 2.108 7.188 3.643 1.00 58.88 103 LEU A O 1
ATOM 847 N N . GLY A 1 104 ? 2.710 7.164 5.832 1.00 55.28 104 GLY A N 1
ATOM 848 C CA . GLY A 1 104 ? 2.239 5.860 6.278 1.00 55.28 104 GLY A CA 1
ATOM 849 C C . GLY A 1 104 ? 0.765 5.531 6.490 1.00 55.28 104 GLY A C 1
ATOM 850 O O . GLY A 1 104 ? 0.513 4.360 6.747 1.00 55.28 104 GLY A O 1
ATOM 851 N N . PRO A 1 105 ? -0.245 6.399 6.297 1.00 49.38 105 PRO A N 1
ATOM 852 C CA . PRO A 1 105 ? -1.624 5.898 6.329 1.00 49.38 105 PRO A CA 1
ATOM 853 C C . PRO A 1 105 ? -1.955 4.945 5.153 1.00 49.38 105 PRO A C 1
ATOM 855 O O . PRO A 1 105 ? -3.029 4.360 5.102 1.00 49.38 105 PRO A O 1
ATOM 858 N N . ARG A 1 106 ? -1.024 4.775 4.196 1.00 58.06 106 ARG A N 1
ATOM 859 C CA . ARG A 1 106 ? -1.188 4.137 2.874 1.00 58.06 106 ARG A CA 1
ATOM 860 C C . ARG A 1 106 ? -0.492 2.778 2.740 1.00 58.06 106 ARG A C 1
ATOM 862 O O . ARG A 1 106 ? -0.202 2.347 1.620 1.00 58.06 106 ARG A O 1
ATOM 869 N N . TRP A 1 107 ? -0.132 2.132 3.849 1.00 61.00 107 TRP A N 1
ATOM 870 C CA . TRP A 1 107 ? 0.686 0.923 3.813 1.00 61.00 107 TRP A CA 1
ATOM 871 C C . TRP A 1 107 ? 0.030 -0.163 2.959 1.00 61.00 107 TRP A C 1
ATOM 873 O O . TRP A 1 107 ? -1.083 -0.623 3.208 1.00 61.00 107 TRP A O 1
ATOM 883 N N . ASN A 1 108 ? 0.746 -0.590 1.918 1.00 72.25 108 ASN A N 1
ATOM 884 C CA . ASN A 1 108 ? 0.419 -1.802 1.184 1.00 72.25 108 ASN A CA 1
ATOM 885 C C . ASN A 1 108 ? 0.795 -3.006 2.052 1.00 72.25 108 ASN A C 1
ATOM 887 O O . ASN A 1 108 ? 1.654 -3.784 1.669 1.00 72.25 108 ASN A O 1
ATOM 891 N N . ALA A 1 109 ? 0.167 -3.149 3.222 1.00 77.19 109 ALA A N 1
ATOM 892 C CA . ALA A 1 109 ? 0.542 -4.140 4.227 1.00 77.19 109 ALA A CA 1
ATOM 893 C C . ALA A 1 109 ? 0.478 -5.586 3.701 1.00 77.19 109 ALA A C 1
ATOM 895 O O . ALA A 1 109 ? 1.139 -6.473 4.232 1.00 77.19 109 ALA A O 1
ATOM 896 N N . PHE A 1 110 ? -0.292 -5.802 2.631 1.00 82.81 110 PHE A N 1
ATOM 897 C CA . PHE A 1 110 ? -0.444 -7.083 1.944 1.00 82.81 110 PHE A CA 1
ATOM 898 C C . PHE A 1 110 ? 0.451 -7.261 0.723 1.00 82.81 110 PHE A C 1
ATOM 900 O O . PHE A 1 110 ? 0.621 -8.393 0.274 1.00 82.81 110 PHE A O 1
ATOM 907 N N . ALA A 1 111 ? 0.952 -6.167 0.144 1.00 85.25 111 ALA A N 1
ATOM 908 C CA . ALA A 1 111 ? 1.807 -6.252 -1.028 1.00 85.25 111 ALA A CA 1
ATOM 909 C C . ALA A 1 111 ? 3.249 -6.387 -0.572 1.00 85.25 111 ALA A C 1
ATOM 911 O O . ALA A 1 111 ? 3.705 -5.647 0.297 1.00 85.25 111 ALA A O 1
ATOM 912 N N . PHE A 1 112 ? 3.978 -7.283 -1.212 1.00 88.25 112 PHE A N 1
ATOM 913 C CA . PHE A 1 112 ? 5.417 -7.306 -1.099 1.00 88.25 112 PHE A CA 1
ATOM 914 C C . PHE A 1 112 ? 5.954 -6.217 -2.021 1.00 88.25 112 PHE A C 1
ATOM 916 O O . PHE A 1 112 ? 5.595 -6.149 -3.199 1.00 88.25 112 PHE A O 1
ATOM 923 N N . LEU A 1 113 ? 6.728 -5.304 -1.446 1.00 86.56 113 LEU A N 1
ATOM 924 C CA . LEU A 1 113 ? 7.181 -4.086 -2.094 1.00 86.56 113 LEU A CA 1
ATOM 925 C C . LEU A 1 113 ? 8.657 -4.189 -2.455 1.00 86.56 113 LEU A C 1
ATOM 927 O O . LEU A 1 113 ? 9.515 -4.393 -1.592 1.00 86.56 113 LEU A O 1
ATOM 931 N N . ALA A 1 114 ? 8.936 -3.941 -3.728 1.00 87.88 114 ALA A N 1
ATOM 932 C CA . ALA A 1 114 ? 10.270 -3.630 -4.209 1.00 87.88 114 ALA A CA 1
ATOM 933 C C . ALA A 1 114 ? 10.240 -2.333 -5.009 1.00 87.88 114 ALA A C 1
ATOM 935 O O . ALA A 1 114 ? 9.206 -1.934 -5.546 1.00 87.88 114 ALA A O 1
ATOM 936 N N . PHE A 1 115 ? 11.374 -1.659 -5.100 1.00 87.69 115 PHE A N 1
ATOM 937 C CA . PHE A 1 115 ? 11.511 -0.490 -5.953 1.00 87.69 115 PHE A CA 1
ATOM 938 C C . PHE A 1 115 ? 12.929 -0.368 -6.491 1.00 87.69 115 PHE A C 1
ATOM 940 O O . PHE A 1 115 ? 13.883 -0.889 -5.915 1.00 87.69 115 PHE A O 1
ATOM 947 N N . THR A 1 116 ? 13.080 0.360 -7.585 1.00 87.81 116 THR A N 1
ATOM 948 C CA . THR A 1 116 ? 14.391 0.766 -8.095 1.00 87.81 116 THR A CA 1
ATOM 949 C C . THR A 1 116 ? 14.696 2.186 -7.625 1.00 87.81 116 THR A C 1
ATOM 951 O O . THR A 1 116 ? 13.787 2.965 -7.313 1.00 87.81 116 THR A O 1
ATOM 954 N N . TYR A 1 117 ? 15.972 2.565 -7.611 1.00 84.25 117 TYR A N 1
ATOM 955 C CA . TYR A 1 117 ? 16.309 3.990 -7.603 1.00 84.25 117 TYR A CA 1
ATOM 956 C C . TYR A 1 117 ? 16.076 4.605 -8.989 1.00 84.25 117 TYR A C 1
ATOM 958 O O . TYR A 1 117 ? 15.597 3.932 -9.907 1.00 84.25 117 TYR A O 1
ATOM 966 N N . LEU A 1 118 ? 16.365 5.903 -9.116 1.00 84.25 118 LEU A N 1
ATOM 967 C CA . LEU A 1 118 ? 16.275 6.601 -10.392 1.00 84.25 118 LEU A CA 1
ATOM 968 C C . LEU A 1 118 ? 17.314 6.042 -11.367 1.00 84.25 118 LEU A C 1
ATOM 970 O O . LEU A 1 118 ? 18.505 6.095 -11.077 1.00 84.25 118 LEU A O 1
ATOM 974 N N . PHE A 1 119 ? 16.863 5.558 -12.518 1.00 87.62 119 PHE A N 1
ATOM 975 C CA . PHE A 1 119 ? 17.701 5.146 -13.639 1.00 87.62 119 PHE A CA 1
ATOM 976 C C . PHE A 1 119 ? 17.370 5.981 -14.877 1.00 87.62 119 PHE A C 1
ATOM 978 O O . PHE A 1 119 ? 16.270 6.527 -15.013 1.00 87.62 119 PHE A O 1
ATOM 985 N N . GLN A 1 120 ? 18.340 6.104 -15.777 1.00 90.62 120 GLN A N 1
ATOM 986 C CA . GLN A 1 120 ? 18.172 6.836 -17.024 1.00 90.62 120 GLN A CA 1
ATOM 987 C C . GLN A 1 120 ? 17.643 5.909 -18.119 1.00 90.62 120 GLN A C 1
ATOM 989 O O . GLN A 1 120 ? 18.184 4.827 -18.313 1.00 90.62 120 GLN A O 1
ATOM 994 N N . VAL A 1 121 ? 16.620 6.364 -18.841 1.00 93.56 121 VAL A N 1
ATOM 995 C CA . VAL A 1 121 ? 16.102 5.719 -20.056 1.00 93.56 121 VAL A CA 1
ATOM 996 C C . VAL A 1 121 ? 16.316 6.666 -21.225 1.00 93.56 121 VAL A C 1
ATOM 998 O O . VAL A 1 121 ? 16.166 7.883 -21.073 1.00 93.56 121 VAL A O 1
ATOM 1001 N N . THR A 1 122 ? 16.672 6.122 -22.381 1.00 95.38 122 THR A N 1
ATOM 1002 C CA . THR A 1 122 ? 16.819 6.866 -23.635 1.00 95.38 122 THR A CA 1
ATOM 1003 C C . THR A 1 122 ? 15.657 6.594 -24.577 1.00 95.38 122 THR A C 1
ATOM 1005 O O . THR A 1 122 ? 15.188 7.528 -25.223 1.00 95.38 122 THR A O 1
ATOM 1008 N N . GLU A 1 123 ? 15.212 5.341 -24.645 1.00 95.81 123 GLU A N 1
ATOM 1009 C CA . GLU A 1 123 ? 14.239 4.869 -25.626 1.00 95.81 123 GLU A CA 1
ATOM 1010 C C . GLU A 1 123 ? 13.261 3.853 -25.036 1.00 95.81 123 GLU A C 1
ATOM 1012 O O . GLU A 1 123 ? 12.054 3.987 -25.232 1.00 95.81 123 GLU A O 1
ATOM 1017 N N . SER A 1 124 ? 13.742 2.837 -24.311 1.00 96.31 124 SER A N 1
ATOM 1018 C CA . SER A 1 124 ? 12.870 1.721 -23.942 1.00 96.31 124 SER A CA 1
ATOM 1019 C C . SER A 1 124 ? 13.151 1.091 -22.584 1.00 96.31 124 SER A C 1
ATOM 1021 O O . SER A 1 124 ? 14.259 1.113 -22.045 1.00 96.31 124 SER A O 1
ATOM 1023 N N . LEU A 1 125 ? 12.094 0.502 -22.029 1.00 95.38 125 LEU A N 1
ATOM 1024 C CA . LEU A 1 125 ? 12.113 -0.274 -20.799 1.00 95.38 125 LEU A CA 1
ATOM 1025 C C . LEU A 1 125 ? 11.362 -1.583 -21.027 1.00 95.38 125 LEU A C 1
ATOM 1027 O O . LEU A 1 125 ? 10.181 -1.567 -21.370 1.00 95.38 125 LEU A O 1
ATOM 1031 N N . ARG A 1 126 ? 12.022 -2.714 -20.799 1.00 94.00 126 ARG A N 1
ATOM 1032 C CA . ARG A 1 126 ? 11.432 -4.048 -20.898 1.00 94.00 126 ARG A CA 1
ATOM 1033 C C . ARG A 1 126 ? 11.336 -4.693 -19.525 1.00 94.00 126 ARG A C 1
ATOM 1035 O O . ARG A 1 126 ? 12.319 -4.711 -18.793 1.00 94.00 126 ARG A O 1
ATOM 1042 N N . ILE A 1 127 ? 10.177 -5.256 -19.201 1.00 92.19 127 ILE A N 1
ATOM 1043 C CA . ILE A 1 127 ? 9.967 -6.056 -17.988 1.00 92.19 127 ILE A CA 1
ATOM 1044 C C . ILE A 1 127 ? 9.657 -7.495 -18.402 1.00 92.19 127 ILE A C 1
ATOM 1046 O O . ILE A 1 127 ? 8.715 -7.716 -19.169 1.00 92.19 127 ILE A O 1
ATOM 1050 N N . ASN A 1 128 ? 10.424 -8.457 -17.879 1.00 89.75 128 ASN A N 1
ATOM 1051 C CA . ASN A 1 128 ? 10.164 -9.886 -18.069 1.00 89.75 128 ASN A CA 1
ATOM 1052 C C . ASN A 1 128 ? 8.990 -10.318 -17.176 1.00 89.75 128 ASN A C 1
ATOM 1054 O O . ASN A 1 128 ? 9.152 -10.745 -16.032 1.00 89.75 128 ASN A O 1
ATOM 1058 N N . SER A 1 129 ? 7.778 -10.121 -17.689 1.00 85.56 129 SER A N 1
ATOM 1059 C CA . SER A 1 129 ? 6.520 -10.470 -17.022 1.00 85.56 129 SER A CA 1
ATOM 1060 C C . SER A 1 129 ? 6.211 -11.964 -17.097 1.00 85.56 129 SER A C 1
ATOM 1062 O O . SER A 1 129 ? 5.459 -12.475 -16.267 1.00 85.56 129 SER A O 1
ATOM 1064 N N . THR A 1 130 ? 6.794 -12.673 -18.065 1.00 81.88 130 THR A N 1
ATOM 1065 C CA . THR A 1 130 ? 6.539 -14.096 -18.305 1.00 81.88 130 THR A CA 1
ATOM 1066 C C . THR A 1 130 ? 6.919 -14.938 -17.088 1.00 81.88 130 THR A C 1
ATOM 1068 O O . THR A 1 130 ? 6.144 -15.785 -16.646 1.00 81.88 130 THR A O 1
ATOM 1071 N N . GLU A 1 131 ? 8.085 -14.668 -16.500 1.00 79.69 131 GLU A N 1
ATOM 1072 C CA . GLU A 1 131 ? 8.569 -15.403 -15.332 1.00 79.69 131 GLU A CA 1
ATOM 1073 C C . GLU A 1 131 ? 7.767 -15.089 -14.057 1.00 79.69 131 GLU A C 1
ATOM 1075 O O . GLU A 1 131 ? 7.519 -15.986 -13.248 1.00 79.69 131 GLU A O 1
ATOM 1080 N N . LEU A 1 132 ? 7.276 -13.851 -13.902 1.00 83.06 132 LEU A N 1
ATOM 1081 C CA . LEU A 1 132 ? 6.487 -13.428 -12.733 1.00 83.06 132 LEU A CA 1
ATOM 1082 C C . LEU A 1 132 ? 5.236 -14.271 -12.521 1.00 83.06 132 LEU A C 1
ATOM 1084 O O . LEU A 1 132 ? 4.883 -14.588 -11.382 1.00 83.06 132 LEU A O 1
ATOM 1088 N N . ASN A 1 133 ? 4.588 -14.651 -13.619 1.00 81.81 133 ASN A N 1
ATOM 1089 C CA . ASN A 1 133 ? 3.332 -15.391 -13.589 1.00 81.81 133 ASN A CA 1
ATOM 1090 C C . ASN A 1 133 ? 3.493 -16.808 -13.020 1.00 81.81 133 ASN A C 1
ATOM 1092 O O . ASN A 1 133 ? 2.513 -17.404 -12.579 1.00 81.81 133 ASN A O 1
ATOM 1096 N N . ASN A 1 134 ? 4.725 -17.328 -12.955 1.00 83.12 134 ASN A N 1
ATOM 1097 C CA . ASN A 1 134 ? 5.021 -18.595 -12.284 1.00 83.12 134 ASN A CA 1
ATOM 1098 C C . ASN A 1 134 ? 5.038 -18.462 -10.752 1.00 83.12 134 ASN A C 1
ATOM 1100 O O . ASN A 1 134 ? 4.873 -19.457 -10.047 1.00 83.12 134 ASN A O 1
ATOM 1104 N N . TYR A 1 135 ? 5.245 -17.250 -10.227 1.00 86.56 135 TYR A N 1
ATOM 1105 C CA . TYR A 1 135 ? 5.390 -16.987 -8.791 1.00 86.56 135 TYR A CA 1
ATOM 1106 C C . TYR A 1 135 ? 4.161 -16.320 -8.170 1.00 86.56 135 TYR A C 1
ATOM 1108 O O . TYR A 1 135 ? 3.904 -16.483 -6.973 1.00 86.56 135 TYR A O 1
ATOM 1116 N N . SER A 1 136 ? 3.405 -15.556 -8.957 1.00 88.50 136 SER A N 1
ATOM 1117 C CA . SER A 1 136 ? 2.121 -15.006 -8.541 1.00 88.50 136 SER A CA 1
ATOM 1118 C C . SER A 1 136 ? 1.201 -14.737 -9.727 1.00 88.50 136 SER A C 1
ATOM 1120 O O . SER A 1 136 ? 1.632 -14.334 -10.799 1.00 88.50 136 SER A O 1
ATOM 1122 N N . ASP A 1 137 ? -0.095 -14.870 -9.472 1.00 86.88 137 ASP A N 1
ATOM 1123 C CA . ASP A 1 137 ? -1.182 -14.465 -10.362 1.00 86.88 137 ASP A CA 1
ATOM 1124 C C . ASP A 1 137 ? -1.649 -13.014 -10.144 1.00 86.88 137 ASP A C 1
ATOM 1126 O O . ASP A 1 137 ? -2.674 -12.611 -10.695 1.00 86.88 137 ASP A O 1
ATOM 1130 N N . SER A 1 138 ? -0.950 -12.243 -9.304 1.00 89.56 138 SER A N 1
ATOM 1131 C CA . SER A 1 138 ? -1.319 -10.874 -8.957 1.00 89.56 138 SER A CA 1
ATOM 1132 C C . SER A 1 138 ? -0.100 -10.024 -8.589 1.00 89.56 138 SER A C 1
ATOM 1134 O O . SER A 1 138 ? 0.529 -10.195 -7.538 1.00 89.56 138 SER A O 1
ATOM 1136 N N . TRP A 1 139 ? 0.243 -9.088 -9.468 1.00 89.94 139 TRP A N 1
ATOM 1137 C CA . TRP A 1 139 ? 1.381 -8.184 -9.308 1.00 89.94 139 TRP A CA 1
ATOM 1138 C C . TRP A 1 139 ? 1.205 -6.929 -10.170 1.00 89.94 139 TRP A C 1
ATOM 1140 O O . TRP A 1 139 ? 0.441 -6.930 -11.131 1.00 89.94 139 TRP A O 1
ATOM 1150 N N . ALA A 1 140 ? 1.905 -5.848 -9.827 1.00 90.56 140 ALA A N 1
ATOM 1151 C CA . ALA A 1 140 ? 1.926 -4.617 -10.611 1.00 90.56 140 ALA A CA 1
ATOM 1152 C C . ALA A 1 140 ? 3.287 -3.916 -10.515 1.00 90.56 140 ALA A C 1
ATOM 1154 O O . ALA A 1 140 ? 3.808 -3.694 -9.420 1.00 90.56 140 ALA A O 1
ATOM 1155 N N . ALA A 1 141 ? 3.835 -3.524 -11.660 1.00 91.44 141 ALA A N 1
ATOM 1156 C CA . ALA A 1 141 ? 4.984 -2.645 -11.807 1.00 91.44 141 ALA A CA 1
ATOM 1157 C C . ALA A 1 141 ? 4.501 -1.269 -12.284 1.00 91.44 141 ALA A C 1
ATOM 1159 O O . ALA A 1 141 ? 3.953 -1.133 -13.377 1.00 91.44 141 ALA A O 1
ATOM 1160 N N . VAL A 1 142 ? 4.711 -0.241 -11.466 1.00 90.44 142 VAL A N 1
ATOM 1161 C CA . VAL A 1 142 ? 4.338 1.141 -11.783 1.00 90.44 142 VAL A CA 1
ATOM 1162 C C . VAL A 1 142 ? 5.595 1.945 -12.083 1.00 90.44 142 VAL A C 1
ATOM 1164 O O . VAL A 1 142 ? 6.501 2.026 -11.250 1.00 90.44 142 VAL A O 1
ATOM 1167 N N . ILE A 1 143 ? 5.643 2.531 -13.276 1.00 92.88 143 ILE A N 1
ATOM 1168 C CA . ILE A 1 143 ? 6.770 3.299 -13.793 1.00 92.88 143 ILE A CA 1
ATOM 1169 C C . ILE A 1 143 ? 6.480 4.777 -13.566 1.00 92.88 143 ILE A C 1
ATOM 1171 O O . ILE A 1 143 ? 5.459 5.305 -14.016 1.00 92.88 143 ILE A O 1
ATOM 1175 N N . TYR A 1 144 ? 7.408 5.461 -12.908 1.00 90.19 144 TYR A N 1
ATOM 1176 C CA . TYR A 1 144 ? 7.277 6.868 -12.558 1.00 90.19 144 TYR A CA 1
ATOM 1177 C C . TYR A 1 144 ? 8.401 7.709 -13.150 1.00 90.19 144 TYR A C 1
ATOM 1179 O O . TYR A 1 144 ? 9.561 7.306 -13.102 1.00 90.19 144 TYR A O 1
ATOM 1187 N N . SER A 1 145 ? 8.070 8.929 -13.576 1.00 88.31 145 SER A N 1
ATOM 1188 C CA . SER A 1 145 ? 9.032 10.019 -13.765 1.00 88.31 145 SER A CA 1
ATOM 1189 C C . SER A 1 145 ? 8.716 11.127 -12.761 1.00 88.31 145 SER A C 1
ATOM 1191 O O . SER A 1 145 ? 7.648 11.746 -12.795 1.00 88.31 145 SER A O 1
ATOM 1193 N N . GLY A 1 146 ? 9.601 11.317 -11.779 1.00 81.56 146 GLY A N 1
ATOM 1194 C CA . GLY A 1 146 ? 9.296 12.131 -10.602 1.00 81.56 146 GLY A CA 1
ATOM 1195 C C . GLY A 1 146 ? 8.076 11.587 -9.846 1.00 81.56 146 GLY A C 1
ATOM 1196 O O . GLY A 1 146 ? 8.123 10.483 -9.312 1.00 81.56 146 GLY A O 1
ATOM 1197 N N . GLN A 1 147 ? 6.988 12.362 -9.797 1.00 74.69 147 GLN A N 1
ATOM 1198 C CA . GLN A 1 147 ? 5.711 11.965 -9.174 1.00 74.69 147 GLN A CA 1
ATOM 1199 C C . GLN A 1 147 ? 4.662 11.481 -10.185 1.00 74.69 147 GLN A C 1
ATOM 1201 O O . GLN A 1 147 ? 3.601 10.992 -9.798 1.00 74.69 147 GLN A O 1
ATOM 1206 N N . LYS A 1 148 ? 4.931 11.634 -11.485 1.00 81.81 148 LYS A N 1
ATOM 1207 C CA . LYS A 1 148 ? 3.979 11.295 -12.537 1.00 81.81 148 LYS A CA 1
ATOM 1208 C C . LYS A 1 148 ? 4.059 9.800 -12.824 1.00 81.81 148 LYS A C 1
ATOM 1210 O O . LYS A 1 148 ? 5.139 9.292 -13.116 1.00 81.81 148 LYS A O 1
ATOM 1215 N N . THR A 1 149 ? 2.916 9.118 -12.768 1.00 89.56 149 THR A N 1
ATOM 1216 C CA . THR A 1 149 ? 2.793 7.749 -13.292 1.00 89.56 149 THR A CA 1
ATOM 1217 C C . THR A 1 149 ? 2.842 7.821 -14.812 1.00 89.56 149 THR A C 1
ATOM 1219 O O . THR A 1 149 ? 2.061 8.555 -15.417 1.00 89.56 149 THR A O 1
ATOM 1222 N N . ILE A 1 150 ? 3.789 7.108 -15.412 1.00 93.50 150 ILE A N 1
ATOM 1223 C CA . ILE A 1 150 ? 4.017 7.087 -16.861 1.00 93.50 150 ILE A CA 1
ATOM 1224 C C . ILE A 1 150 ? 3.375 5.850 -17.475 1.00 93.50 150 ILE A C 1
ATOM 1226 O O . ILE A 1 150 ? 2.724 5.947 -18.509 1.00 93.50 150 ILE A O 1
ATOM 1230 N N . ALA A 1 151 ? 3.522 4.709 -16.809 1.00 91.81 151 ALA A N 1
ATOM 1231 C CA . ALA A 1 151 ? 2.920 3.453 -17.217 1.00 91.81 151 ALA A CA 1
ATOM 1232 C C . ALA A 1 151 ? 2.684 2.553 -16.000 1.00 91.81 151 ALA A C 1
ATOM 1234 O O . ALA A 1 151 ? 3.374 2.669 -14.983 1.00 91.81 151 ALA A O 1
ATOM 1235 N N . THR A 1 152 ? 1.745 1.628 -16.148 1.00 89.81 152 THR A N 1
ATOM 1236 C CA . THR A 1 152 ? 1.537 0.504 -15.236 1.00 89.81 152 THR A CA 1
ATOM 1237 C C . THR A 1 152 ? 1.527 -0.760 -16.079 1.00 89.81 152 THR A C 1
ATOM 1239 O O . THR A 1 152 ? 0.845 -0.797 -17.098 1.00 89.81 152 THR A O 1
ATOM 1242 N N . ILE A 1 153 ? 2.297 -1.759 -15.661 1.00 89.06 153 ILE A N 1
ATOM 1243 C CA . ILE A 1 153 ? 2.257 -3.119 -16.203 1.00 89.06 153 ILE A CA 1
ATOM 1244 C C . ILE A 1 153 ? 1.829 -4.033 -15.065 1.00 89.06 153 ILE A C 1
ATOM 1246 O O . ILE A 1 153 ? 2.355 -3.904 -13.957 1.00 89.06 153 ILE A O 1
ATOM 1250 N N . SER A 1 154 ? 0.914 -4.961 -15.311 1.00 88.75 154 SER A N 1
ATOM 1251 C CA . SER A 1 154 ? 0.425 -5.836 -14.248 1.00 88.75 154 SER A CA 1
ATOM 1252 C C . SER A 1 154 ? 0.177 -7.274 -14.683 1.00 88.75 154 SER A C 1
ATOM 1254 O O . SER A 1 154 ? 0.331 -7.647 -15.844 1.00 88.75 154 SER A O 1
ATOM 1256 N N . SER A 1 155 ? -0.269 -8.098 -13.738 1.00 85.56 155 SER A N 1
ATOM 1257 C CA . SER A 1 155 ? -0.761 -9.453 -13.989 1.00 85.56 155 SER A CA 1
ATOM 1258 C C . SER A 1 155 ? -1.999 -9.518 -14.894 1.00 85.56 155 SER A C 1
ATOM 1260 O O . SER A 1 155 ? -2.486 -10.613 -15.145 1.00 85.56 155 SER A O 1
ATOM 1262 N N . MET A 1 156 ? -2.541 -8.392 -15.368 1.00 80.75 156 MET A N 1
ATOM 1263 C CA . MET A 1 156 ? -3.579 -8.374 -16.410 1.00 80.75 156 MET A CA 1
ATOM 1264 C C . MET A 1 156 ? -2.976 -8.404 -17.821 1.00 80.75 156 MET A C 1
ATOM 1266 O O . MET A 1 156 ? -3.639 -8.806 -18.776 1.00 80.75 156 MET A O 1
ATOM 1270 N N . ASP A 1 157 ? -1.698 -8.053 -17.951 1.00 75.88 157 ASP A N 1
ATOM 1271 C CA . ASP A 1 157 ? -0.974 -7.852 -19.204 1.00 75.88 157 ASP A CA 1
ATOM 1272 C C . ASP A 1 157 ? -0.222 -9.119 -19.683 1.00 75.88 157 ASP A C 1
ATOM 1274 O O . ASP A 1 157 ? 0.903 -9.050 -20.180 1.00 75.88 157 ASP A O 1
ATOM 1278 N N . LEU A 1 158 ? -0.844 -10.293 -19.535 1.00 64.12 158 LEU A N 1
ATOM 1279 C CA . LEU A 1 158 ? -0.203 -11.624 -19.477 1.00 64.12 158 LEU A CA 1
ATOM 1280 C C . LEU A 1 158 ? 0.430 -12.180 -20.770 1.00 64.12 158 LEU A C 1
ATOM 1282 O O . LEU A 1 158 ? 0.949 -13.292 -20.755 1.00 64.12 158 LEU A O 1
ATOM 1286 N N . GLU A 1 159 ? 0.360 -11.473 -21.895 1.00 62.91 159 GLU A N 1
ATOM 1287 C CA . GLU A 1 159 ? 0.589 -12.084 -23.216 1.00 62.91 159 GLU A CA 1
ATOM 1288 C C . GLU A 1 159 ? 2.053 -12.123 -23.695 1.00 62.91 159 GLU A C 1
ATOM 1290 O O . GLU A 1 159 ? 2.327 -12.850 -24.643 1.00 62.91 159 GLU A O 1
ATOM 1295 N N . GLN A 1 160 ? 2.990 -11.386 -23.082 1.00 67.94 160 GLN A N 1
ATOM 1296 C CA . GLN A 1 160 ? 4.434 -11.402 -23.398 1.00 67.94 160 GLN A CA 1
ATOM 1297 C C . GLN A 1 160 ? 5.194 -10.393 -22.525 1.00 67.94 160 GLN A C 1
ATOM 1299 O O . GLN A 1 160 ? 4.574 -9.512 -21.914 1.00 67.94 160 GLN A O 1
ATOM 1304 N N . ASP A 1 161 ? 6.529 -10.476 -22.537 1.00 79.38 161 ASP A N 1
ATOM 1305 C CA . ASP A 1 161 ? 7.413 -9.409 -22.064 1.00 79.38 161 ASP A CA 1
ATOM 1306 C C . ASP A 1 161 ? 6.940 -8.052 -22.591 1.00 79.38 161 ASP A C 1
ATOM 1308 O O . ASP A 1 161 ? 6.700 -7.863 -23.788 1.00 79.38 161 ASP A O 1
ATOM 1312 N N . LYS A 1 162 ? 6.789 -7.087 -21.684 1.00 83.31 162 LYS A N 1
ATOM 1313 C CA . LYS A 1 162 ? 6.292 -5.761 -22.043 1.00 83.31 162 LYS A CA 1
ATOM 1314 C C . LYS A 1 162 ? 7.454 -4.829 -22.299 1.00 83.31 162 LYS A C 1
ATOM 1316 O O . LYS A 1 162 ? 8.236 -4.558 -21.392 1.00 83.31 162 LYS A O 1
ATOM 1321 N N . VAL A 1 163 ? 7.523 -4.320 -23.525 1.00 91.00 163 VAL A N 1
ATOM 1322 C CA . VAL A 1 163 ? 8.435 -3.246 -23.923 1.00 91.00 163 VAL A CA 1
ATOM 1323 C C . VAL A 1 163 ? 7.656 -1.937 -23.933 1.00 91.00 163 VAL A C 1
ATOM 1325 O O . VAL A 1 163 ? 6.730 -1.756 -24.722 1.00 91.00 163 VAL A O 1
ATOM 1328 N N . LEU A 1 164 ? 8.030 -1.023 -23.047 1.00 93.19 164 LEU A N 1
ATOM 1329 C CA . LEU A 1 164 ? 7.527 0.341 -23.004 1.00 93.19 164 LEU A CA 1
ATOM 1330 C C . LEU A 1 164 ? 8.481 1.242 -23.777 1.00 93.19 164 LEU A C 1
ATOM 1332 O O . LEU A 1 164 ? 9.675 1.268 -23.487 1.00 93.19 164 LEU A O 1
ATOM 1336 N N . GLN A 1 165 ? 7.939 2.003 -24.722 1.00 95.94 165 GLN A N 1
ATOM 1337 C CA . GLN A 1 165 ? 8.648 3.112 -25.352 1.00 95.94 165 GLN A CA 1
ATOM 1338 C C . GLN A 1 165 ? 8.510 4.338 -24.449 1.00 95.94 165 GLN A C 1
ATOM 1340 O O . GLN A 1 165 ? 7.392 4.733 -24.112 1.00 95.94 165 GLN A O 1
ATOM 1345 N N . LEU A 1 166 ? 9.633 4.901 -24.015 1.00 95.44 166 LEU A N 1
ATOM 1346 C CA . LEU A 1 166 ? 9.694 5.996 -23.052 1.00 95.44 166 LEU A CA 1
ATOM 1347 C C . LEU A 1 166 ? 10.531 7.143 -23.619 1.00 95.44 166 LEU A C 1
ATOM 1349 O O . LEU A 1 166 ? 11.547 6.933 -24.274 1.00 95.44 166 LEU A O 1
ATOM 1353 N N . GLU A 1 167 ? 10.130 8.377 -23.323 1.00 96.50 167 GLU A N 1
ATOM 1354 C CA . GLU A 1 167 ? 10.952 9.543 -23.644 1.00 96.50 167 GLU A CA 1
ATOM 1355 C C . GLU A 1 167 ? 12.255 9.520 -22.837 1.00 96.50 167 GLU A C 1
ATOM 1357 O O . GLU A 1 167 ? 12.294 9.036 -21.701 1.00 96.50 167 GLU A O 1
ATOM 1362 N N . LYS A 1 168 ? 13.321 10.112 -23.382 1.00 96.00 168 LYS A N 1
ATOM 1363 C CA . LYS A 1 168 ? 14.589 10.245 -22.664 1.00 96.00 168 LYS A CA 1
ATOM 1364 C C . LYS A 1 168 ? 14.388 10.967 -21.326 1.00 96.00 168 LYS A C 1
ATOM 1366 O O . LYS A 1 168 ? 13.950 12.116 -21.299 1.00 96.00 168 LYS A O 1
ATOM 1371 N N . GLY A 1 169 ? 14.776 10.338 -20.220 1.00 92.69 169 GLY A N 1
ATOM 1372 C CA . GLY A 1 169 ? 14.552 10.900 -18.888 1.00 92.69 169 GLY A CA 1
ATOM 1373 C C . GLY A 1 169 ? 15.005 10.006 -17.739 1.00 92.69 169 GLY A C 1
ATOM 1374 O O . GLY A 1 169 ? 15.651 8.979 -17.943 1.00 92.69 169 GLY A O 1
ATOM 1375 N N . LEU A 1 170 ? 14.669 10.427 -16.517 1.00 90.69 170 LEU A N 1
ATOM 1376 C CA . LEU A 1 170 ? 14.898 9.666 -15.289 1.00 90.69 170 LEU A CA 1
ATOM 1377 C C . LEU A 1 170 ? 13.600 9.012 -14.823 1.00 90.69 170 LEU A C 1
ATOM 1379 O O . LEU A 1 170 ? 12.559 9.674 -14.716 1.00 90.69 170 LEU A O 1
ATOM 1383 N N . TYR A 1 171 ? 13.695 7.727 -14.498 1.00 91.62 171 TYR A N 1
ATOM 1384 C CA . TYR A 1 171 ? 12.563 6.889 -14.134 1.00 91.62 171 TYR A CA 1
ATOM 1385 C C . TYR A 1 171 ? 12.870 6.033 -12.911 1.00 91.62 171 TYR A C 1
ATOM 1387 O O . TYR A 1 171 ? 14.025 5.762 -12.605 1.00 91.62 171 TYR A O 1
ATOM 1395 N N . HIS A 1 172 ? 11.831 5.597 -12.206 1.00 90.56 172 HIS A N 1
ATOM 1396 C CA . HIS A 1 172 ? 11.936 4.517 -11.228 1.00 90.56 172 HIS A CA 1
ATOM 1397 C C . HIS A 1 172 ? 10.709 3.615 -11.290 1.00 90.56 172 HIS A C 1
ATOM 1399 O O . HIS A 1 172 ? 9.630 4.042 -11.709 1.00 90.56 172 HIS A O 1
ATOM 1405 N N . ILE A 1 173 ? 10.876 2.376 -10.841 1.00 91.31 173 ILE A N 1
ATOM 1406 C CA . ILE A 1 173 ? 9.813 1.378 -10.783 1.00 91.31 173 ILE A CA 1
ATOM 1407 C C . ILE A 1 173 ? 9.434 1.171 -9.322 1.00 91.31 173 ILE A C 1
ATOM 1409 O O . ILE A 1 173 ? 10.300 0.951 -8.477 1.00 91.31 173 ILE A O 1
ATOM 1413 N N . THR A 1 174 ? 8.138 1.219 -9.025 1.00 88.88 174 THR A N 1
ATOM 1414 C CA . THR A 1 174 ? 7.580 0.656 -7.791 1.00 88.88 174 THR A CA 1
ATOM 1415 C C . THR A 1 174 ? 6.857 -0.629 -8.138 1.00 88.88 174 THR A C 1
ATOM 1417 O O . THR A 1 174 ? 5.940 -0.628 -8.955 1.00 88.88 174 THR A O 1
ATOM 1420 N N . TYR A 1 175 ? 7.250 -1.714 -7.495 1.00 89.75 175 TYR A N 1
ATOM 1421 C CA . TYR A 1 175 ? 6.732 -3.044 -7.736 1.00 89.75 175 TYR A CA 1
ATOM 1422 C C . TYR A 1 175 ? 5.941 -3.541 -6.526 1.00 89.75 175 TYR A C 1
ATOM 1424 O O . TYR A 1 175 ? 6.373 -3.413 -5.377 1.00 89.75 175 TYR A O 1
ATOM 1432 N N . ARG A 1 176 ? 4.751 -4.077 -6.795 1.00 90.19 176 ARG A N 1
ATOM 1433 C CA . ARG A 1 176 ? 3.825 -4.651 -5.820 1.00 90.19 176 ARG A CA 1
ATOM 1434 C C . ARG A 1 176 ? 3.567 -6.093 -6.207 1.00 90.19 176 ARG A C 1
ATOM 1436 O O . ARG A 1 176 ? 3.097 -6.353 -7.309 1.00 90.19 176 ARG A O 1
ATOM 1443 N N . PHE A 1 177 ? 3.818 -7.007 -5.287 1.00 90.88 177 PHE A N 1
ATOM 1444 C CA . PHE A 1 177 ? 3.662 -8.435 -5.514 1.00 90.88 177 PHE A CA 1
ATOM 1445 C C . PHE A 1 177 ? 2.746 -9.043 -4.459 1.00 90.88 177 PHE A C 1
ATOM 1447 O O . PHE A 1 177 ? 2.942 -8.830 -3.264 1.00 90.88 177 PHE A O 1
ATOM 1454 N N . TYR A 1 178 ? 1.730 -9.788 -4.880 1.00 90.81 178 TYR A N 1
ATOM 1455 C CA . TYR A 1 178 ? 0.751 -10.383 -3.976 1.00 90.81 178 TYR A CA 1
ATOM 1456 C C . TYR A 1 178 ? 0.841 -11.894 -4.064 1.00 90.81 178 TYR A C 1
ATOM 1458 O O . TYR A 1 178 ? 0.472 -12.471 -5.074 1.00 90.81 178 TYR A O 1
ATOM 1466 N N . THR A 1 179 ? 1.293 -12.568 -3.015 1.00 88.69 179 THR A N 1
ATOM 1467 C CA . THR A 1 179 ? 1.435 -14.030 -3.036 1.00 88.69 179 THR A CA 1
ATOM 1468 C C . THR A 1 179 ? 0.876 -14.677 -1.776 1.00 88.69 179 THR A C 1
ATOM 1470 O O . THR A 1 179 ? 0.553 -13.998 -0.795 1.00 88.69 179 THR A O 1
ATOM 1473 N N . ASP A 1 180 ? 0.748 -16.000 -1.834 1.00 86.06 180 ASP A N 1
ATOM 1474 C CA . ASP A 1 180 ? 0.420 -16.867 -0.700 1.00 86.06 180 ASP A CA 1
ATOM 1475 C C . ASP A 1 180 ? 1.650 -17.395 0.011 1.00 86.06 180 ASP A C 1
ATOM 1477 O O . ASP A 1 180 ? 1.561 -17.736 1.188 1.00 86.06 180 ASP A O 1
ATOM 1481 N N . GLY A 1 181 ? 2.782 -17.425 -0.691 1.00 88.38 181 GLY A N 1
ATOM 1482 C CA . GLY A 1 181 ? 4.063 -17.757 -0.099 1.00 88.38 181 GLY A CA 1
ATOM 1483 C C . GLY A 1 181 ? 4.607 -16.633 0.778 1.00 88.38 181 GLY A C 1
ATOM 1484 O O . GLY A 1 181 ? 4.020 -15.552 0.910 1.00 88.38 181 GLY A O 1
ATOM 1485 N N . ASP A 1 182 ? 5.772 -16.904 1.352 1.00 89.94 182 ASP A N 1
ATOM 1486 C CA . ASP A 1 182 ? 6.526 -15.929 2.137 1.00 89.94 182 ASP A CA 1
ATOM 1487 C C . ASP A 1 182 ? 7.587 -15.203 1.312 1.00 89.94 182 ASP A C 1
ATOM 1489 O O . ASP A 1 182 ? 8.164 -14.233 1.795 1.00 89.94 182 ASP A O 1
ATOM 1493 N N . ASP A 1 183 ? 7.820 -15.637 0.075 1.00 90.69 183 ASP A N 1
ATOM 1494 C CA . ASP A 1 183 ? 8.891 -15.131 -0.774 1.00 90.69 183 ASP A CA 1
ATOM 1495 C C . ASP A 1 183 ? 8.402 -13.991 -1.677 1.00 90.69 183 ASP A C 1
ATOM 1497 O O . ASP A 1 183 ? 7.318 -14.053 -2.259 1.00 90.69 183 ASP A O 1
ATOM 1501 N N . LEU A 1 184 ? 9.232 -12.963 -1.836 1.00 90.25 184 LEU A N 1
ATOM 1502 C CA . LEU A 1 184 ? 9.067 -11.928 -2.853 1.00 90.25 184 LEU A CA 1
ATOM 1503 C C . LEU A 1 184 ? 9.888 -12.301 -4.085 1.00 90.25 184 LEU A C 1
ATOM 1505 O O . LEU A 1 184 ? 11.047 -12.696 -3.965 1.00 90.25 184 LEU A O 1
ATOM 1509 N N . TYR A 1 185 ? 9.292 -12.131 -5.262 1.00 92.38 185 TYR A N 1
ATOM 1510 C CA . TYR A 1 185 ? 9.966 -12.321 -6.537 1.00 92.38 185 TYR A CA 1
ATOM 1511 C C . TYR A 1 185 ? 9.842 -11.060 -7.394 1.00 92.38 185 TYR A C 1
ATOM 1513 O O . TYR A 1 185 ? 8.731 -10.619 -7.698 1.00 92.38 185 TYR A O 1
ATOM 1521 N N . CYS A 1 186 ? 10.982 -10.490 -7.768 1.00 92.88 186 CYS A N 1
ATOM 1522 C CA . CYS A 1 186 ? 11.098 -9.328 -8.635 1.00 92.88 186 CYS A CA 1
ATOM 1523 C C . CYS A 1 186 ? 11.586 -9.757 -10.026 1.00 92.88 186 CYS A C 1
ATOM 1525 O O . CYS A 1 186 ? 12.515 -10.567 -10.106 1.00 92.88 186 CYS A O 1
ATOM 1527 N N . PRO A 1 187 ? 11.018 -9.197 -11.107 1.00 92.31 187 PRO A N 1
ATOM 1528 C CA . PRO A 1 187 ? 11.386 -9.582 -12.462 1.00 92.31 187 PRO A CA 1
ATOM 1529 C C . PRO A 1 187 ? 12.756 -9.033 -12.853 1.00 92.31 187 PRO A C 1
ATOM 1531 O O . PRO A 1 187 ? 13.248 -8.061 -12.270 1.00 92.31 187 PRO A O 1
ATOM 1534 N N . GLU A 1 188 ? 13.324 -9.597 -13.913 1.00 93.81 188 GLU A N 1
ATOM 1535 C CA . GLU A 1 188 ? 14.363 -8.907 -14.666 1.00 93.81 188 GLU A CA 1
ATOM 1536 C C . GLU A 1 188 ? 13.774 -7.688 -15.395 1.00 93.81 188 GLU A C 1
ATOM 1538 O O . GLU A 1 188 ? 12.669 -7.734 -15.952 1.00 93.81 188 GLU A O 1
ATOM 1543 N N . VAL A 1 189 ? 14.530 -6.590 -15.401 1.00 93.88 189 VAL A N 1
ATOM 1544 C CA . VAL A 1 189 ? 14.207 -5.378 -16.158 1.00 93.88 189 VAL A CA 1
ATOM 1545 C C . VAL A 1 189 ? 15.384 -5.020 -17.051 1.00 93.88 189 VAL A C 1
ATOM 1547 O O . VAL A 1 189 ? 16.509 -4.903 -16.575 1.00 93.88 189 VAL A O 1
ATOM 1550 N N . THR A 1 190 ? 15.117 -4.799 -18.334 1.00 94.38 190 THR A N 1
ATOM 1551 C CA . THR A 1 190 ? 16.115 -4.341 -19.306 1.00 94.38 190 THR A CA 1
ATOM 1552 C C . THR A 1 190 ? 15.828 -2.896 -19.709 1.00 94.38 190 THR A C 1
ATOM 1554 O O . THR A 1 190 ? 14.692 -2.553 -20.031 1.00 94.38 190 THR A O 1
ATOM 1557 N N . ILE A 1 191 ? 16.847 -2.041 -19.697 1.00 94.56 191 ILE A N 1
ATOM 1558 C CA . ILE A 1 191 ? 16.771 -0.619 -20.052 1.00 94.56 191 ILE A CA 1
ATOM 1559 C C . ILE A 1 191 ? 17.611 -0.390 -21.310 1.00 94.56 191 ILE A C 1
ATOM 1561 O O . ILE A 1 191 ? 18.796 -0.742 -21.337 1.00 94.56 191 ILE A O 1
ATOM 1565 N N . ASP A 1 192 ? 16.999 0.203 -22.337 1.00 94.19 192 ASP A N 1
ATOM 1566 C CA . ASP A 1 192 ? 17.620 0.519 -23.631 1.00 94.19 192 ASP A CA 1
ATOM 1567 C C . ASP A 1 192 ? 18.386 -0.672 -24.262 1.00 94.19 192 ASP A C 1
ATOM 1569 O O . ASP A 1 192 ? 19.449 -0.483 -24.857 1.00 94.19 192 ASP A O 1
ATOM 1573 N N . ASP A 1 193 ? 17.895 -1.906 -24.063 1.00 91.50 193 ASP A N 1
ATOM 1574 C CA . ASP A 1 193 ? 18.514 -3.179 -24.489 1.00 91.50 193 ASP A CA 1
ATOM 1575 C C . ASP A 1 193 ? 19.996 -3.361 -24.076 1.00 91.50 193 ASP A C 1
ATOM 1577 O O . ASP A 1 193 ? 20.743 -4.116 -24.702 1.00 91.50 193 ASP A O 1
ATOM 1581 N N . LYS A 1 194 ? 20.447 -2.657 -23.026 1.00 89.00 194 LYS A N 1
ATOM 1582 C CA . LYS A 1 194 ? 21.859 -2.630 -22.594 1.00 89.00 194 LYS A CA 1
ATOM 1583 C C . LYS A 1 194 ? 22.052 -2.862 -21.105 1.00 89.00 194 LYS A C 1
ATOM 1585 O O . LYS A 1 194 ? 22.978 -3.565 -20.710 1.00 89.00 194 LYS A O 1
ATOM 1590 N N . TRP A 1 195 ? 21.240 -2.211 -20.277 1.00 90.88 195 TRP A N 1
ATOM 1591 C CA . TRP A 1 195 ? 21.370 -2.290 -18.825 1.00 90.88 195 TRP A CA 1
ATOM 1592 C C . TRP A 1 195 ? 20.334 -3.248 -18.265 1.00 90.88 195 TRP A C 1
ATOM 1594 O O . TRP A 1 195 ? 19.179 -3.214 -18.681 1.00 90.88 195 TRP A O 1
ATOM 1604 N N . HIS A 1 196 ? 20.738 -4.063 -17.297 1.00 90.81 196 HIS A N 1
ATOM 1605 C CA . HIS A 1 196 ? 19.896 -5.113 -16.737 1.00 90.81 196 HIS A CA 1
ATOM 1606 C C . HIS A 1 196 ? 19.821 -4.982 -15.224 1.00 90.81 196 HIS A C 1
ATOM 1608 O O . HIS A 1 196 ? 20.842 -5.049 -14.544 1.00 90.81 196 HIS A O 1
ATOM 1614 N N . ILE A 1 197 ? 18.607 -4.841 -14.702 1.00 92.19 197 ILE A N 1
ATOM 1615 C CA . ILE A 1 197 ? 18.302 -5.079 -13.295 1.00 92.19 197 ILE A CA 1
ATOM 1616 C C . ILE A 1 197 ? 17.966 -6.567 -13.193 1.00 92.19 197 ILE A C 1
ATOM 1618 O O . ILE A 1 197 ? 16.938 -6.975 -13.743 1.00 92.19 197 ILE A O 1
ATOM 1622 N N . PRO A 1 198 ? 18.808 -7.386 -12.541 1.00 92.12 198 PRO A N 1
ATOM 1623 C CA . PRO A 1 198 ? 18.607 -8.827 -12.518 1.00 92.12 198 PRO A CA 1
ATOM 1624 C C . PRO A 1 198 ? 17.325 -9.190 -11.769 1.00 92.12 198 PRO A C 1
ATOM 1626 O O . PRO A 1 198 ? 16.920 -8.502 -10.823 1.00 92.12 198 PRO A O 1
ATOM 1629 N N . ALA A 1 199 ? 16.721 -10.311 -12.161 1.00 92.50 199 ALA A N 1
ATOM 1630 C CA . ALA A 1 199 ? 15.680 -10.939 -11.365 1.00 92.50 199 ALA A CA 1
ATOM 1631 C C . ALA A 1 199 ? 16.182 -11.200 -9.939 1.00 92.50 199 ALA A C 1
ATOM 1633 O O . ALA A 1 199 ? 17.355 -11.516 -9.713 1.00 92.50 199 ALA A O 1
ATOM 1634 N N . TYR A 1 200 ? 15.292 -11.057 -8.961 1.00 91.50 200 TYR A N 1
ATOM 1635 C CA . TYR A 1 200 ? 15.670 -11.171 -7.560 1.00 91.50 200 TYR A CA 1
ATOM 1636 C C . TYR A 1 200 ? 14.594 -11.873 -6.747 1.00 91.50 200 TYR A C 1
ATOM 1638 O O . TYR A 1 200 ? 13.418 -11.515 -6.801 1.00 91.50 200 TYR A O 1
ATOM 1646 N N . LYS A 1 201 ? 15.016 -12.854 -5.948 1.00 91.44 201 LYS A N 1
ATOM 1647 C CA . LYS A 1 201 ? 14.153 -13.579 -5.022 1.00 91.44 201 LYS A CA 1
ATOM 1648 C C . LYS A 1 201 ? 14.576 -13.285 -3.589 1.00 91.44 201 LYS A C 1
ATOM 1650 O O . LYS A 1 201 ? 15.714 -13.545 -3.211 1.00 91.44 201 LYS A O 1
ATOM 1655 N N . TYR A 1 202 ? 13.633 -12.809 -2.789 1.00 88.56 202 TYR A N 1
ATOM 1656 C CA . TYR A 1 202 ? 13.823 -12.550 -1.370 1.00 88.56 202 TYR A CA 1
ATOM 1657 C C . TYR A 1 202 ? 13.008 -13.542 -0.547 1.00 88.56 202 TYR A C 1
ATOM 1659 O O . TYR A 1 202 ? 11.778 -13.553 -0.620 1.00 88.56 202 TYR A O 1
ATOM 1667 N N . THR A 1 203 ? 13.683 -14.372 0.240 1.00 90.00 203 THR A N 1
ATOM 1668 C CA . THR A 1 203 ? 13.031 -15.405 1.049 1.00 90.00 203 THR A CA 1
ATOM 1669 C C . THR A 1 203 ? 12.539 -14.863 2.384 1.00 90.00 203 THR A C 1
ATOM 1671 O O . THR A 1 203 ? 13.172 -13.987 2.972 1.00 90.00 203 THR A O 1
ATOM 1674 N N . GLU A 1 204 ? 11.437 -15.416 2.893 1.00 86.19 204 GLU A N 1
ATOM 1675 C CA . GLU A 1 204 ? 10.854 -15.032 4.193 1.00 86.19 204 GLU A CA 1
ATOM 1676 C C . GLU A 1 204 ? 10.459 -13.547 4.311 1.00 86.19 204 GLU A C 1
ATOM 1678 O O . GLU A 1 204 ? 10.380 -12.988 5.410 1.00 86.19 204 GLU A O 1
ATOM 1683 N N . TYR A 1 205 ? 10.178 -12.898 3.181 1.00 86.38 205 TYR A N 1
ATOM 1684 C CA . TYR A 1 205 ? 9.747 -11.507 3.121 1.00 86.38 205 TYR A CA 1
ATOM 1685 C C . TYR A 1 205 ? 8.562 -11.234 4.056 1.00 86.38 205 TYR A C 1
ATOM 1687 O O . TYR A 1 205 ? 8.589 -10.267 4.821 1.00 86.38 205 TYR A O 1
ATOM 1695 N N . ARG A 1 206 ? 7.536 -12.101 4.035 1.00 87.19 206 ARG A N 1
ATOM 1696 C CA . ARG A 1 206 ? 6.320 -11.916 4.847 1.00 87.19 206 ARG A CA 1
ATOM 1697 C C . ARG A 1 206 ? 6.637 -11.751 6.325 1.00 87.19 206 ARG A C 1
ATOM 1699 O O . ARG A 1 206 ? 6.186 -10.786 6.930 1.00 87.19 206 ARG A O 1
ATOM 1706 N N . LYS A 1 207 ? 7.461 -12.645 6.880 1.00 85.50 207 LYS A N 1
ATOM 1707 C CA . LYS A 1 207 ? 7.833 -12.633 8.301 1.00 85.50 207 LYS A CA 1
ATOM 1708 C C . LYS A 1 207 ? 8.487 -11.309 8.695 1.00 85.50 207 LYS A C 1
ATOM 1710 O O . LYS A 1 207 ? 8.196 -10.768 9.757 1.00 85.50 207 LYS A O 1
ATOM 1715 N N . LYS A 1 208 ? 9.344 -10.759 7.830 1.00 82.44 208 LYS A N 1
ATOM 1716 C CA . LYS A 1 208 ? 10.025 -9.479 8.085 1.00 82.44 208 LYS A CA 1
ATOM 1717 C C . LYS A 1 208 ? 9.088 -8.288 7.945 1.00 82.44 208 LYS A C 1
ATOM 1719 O O . LYS A 1 208 ? 9.151 -7.366 8.755 1.00 82.44 208 LYS A O 1
ATOM 1724 N N . ASN A 1 209 ? 8.213 -8.314 6.942 1.00 82.19 209 ASN A N 1
ATOM 1725 C CA . ASN A 1 209 ? 7.170 -7.311 6.768 1.00 82.19 209 ASN A CA 1
ATOM 1726 C C . ASN A 1 209 ? 6.229 -7.284 7.983 1.00 82.19 209 ASN A C 1
ATOM 1728 O O . ASN A 1 209 ? 5.961 -6.216 8.526 1.00 82.19 209 ASN A O 1
ATOM 1732 N N . ASP A 1 210 ? 5.818 -8.455 8.470 1.00 83.81 210 ASP A N 1
ATOM 1733 C CA . ASP A 1 210 ? 4.982 -8.587 9.660 1.00 83.81 210 ASP A CA 1
ATOM 1734 C C . ASP A 1 210 ? 5.684 -8.068 10.909 1.00 83.81 210 ASP A C 1
ATOM 1736 O O . ASP A 1 210 ? 5.119 -7.229 11.607 1.00 83.81 210 ASP A O 1
ATOM 1740 N N . TYR A 1 211 ? 6.942 -8.462 11.123 1.00 82.31 211 TYR A N 1
ATOM 1741 C CA . TYR A 1 211 ? 7.753 -7.956 12.226 1.00 82.31 211 TYR A CA 1
ATOM 1742 C C . TYR A 1 211 ? 7.888 -6.427 12.209 1.00 82.31 211 TYR A C 1
ATOM 1744 O O . TYR A 1 211 ? 7.818 -5.787 13.255 1.00 82.31 211 TYR A O 1
ATOM 1752 N N . MET A 1 212 ? 8.073 -5.818 11.036 1.00 79.12 212 MET A N 1
ATOM 1753 C CA . MET A 1 212 ? 8.197 -4.365 10.913 1.00 79.12 212 MET A CA 1
ATOM 1754 C C . MET A 1 212 ? 6.913 -3.652 11.352 1.00 79.12 212 MET A C 1
ATOM 1756 O O . MET A 1 212 ? 6.990 -2.691 12.119 1.00 79.12 212 MET A O 1
ATOM 1760 N N . PHE A 1 213 ? 5.742 -4.152 10.954 1.00 80.25 213 PHE A N 1
ATOM 1761 C CA . PHE A 1 213 ? 4.473 -3.598 11.426 1.00 80.25 213 PHE A CA 1
ATOM 1762 C C . PHE A 1 213 ? 4.252 -3.834 12.920 1.00 80.25 213 PHE A C 1
ATOM 1764 O O . PHE A 1 213 ? 3.824 -2.906 13.600 1.00 80.25 213 PHE A O 1
ATOM 1771 N N . ASP A 1 214 ? 4.641 -4.993 13.454 1.00 81.88 214 ASP A N 1
ATOM 1772 C CA . ASP A 1 214 ? 4.588 -5.255 14.896 1.00 81.88 214 ASP A CA 1
ATOM 1773 C C . ASP A 1 214 ? 5.499 -4.296 15.678 1.00 81.88 214 ASP A C 1
ATOM 1775 O O . ASP A 1 214 ? 5.154 -3.848 16.770 1.00 81.88 214 ASP A O 1
ATOM 1779 N N . VAL A 1 215 ? 6.674 -3.957 15.136 1.00 77.75 215 VAL A N 1
ATOM 1780 C CA . VAL A 1 215 ? 7.574 -2.959 15.730 1.00 77.75 215 VAL A CA 1
ATOM 1781 C C . VAL A 1 215 ? 6.929 -1.581 15.705 1.00 77.75 215 VAL A C 1
ATOM 1783 O O . VAL A 1 215 ? 6.994 -0.885 16.716 1.00 77.75 215 VAL A O 1
ATOM 1786 N N . ILE A 1 216 ? 6.301 -1.170 14.602 1.00 77.81 216 ILE A N 1
ATOM 1787 C CA . ILE A 1 216 ? 5.643 0.140 14.553 1.00 77.81 216 ILE A CA 1
ATOM 1788 C C . ILE A 1 216 ? 4.445 0.181 15.506 1.00 77.81 216 ILE A C 1
ATOM 1790 O O . ILE A 1 216 ? 4.282 1.157 16.232 1.00 77.81 216 ILE A O 1
ATOM 1794 N N . GLU A 1 217 ? 3.657 -0.890 15.576 1.00 80.25 217 GLU A N 1
ATOM 1795 C CA . GLU A 1 217 ? 2.541 -0.979 16.511 1.00 80.25 217 GLU A CA 1
ATOM 1796 C C . GLU A 1 217 ? 3.002 -0.997 17.973 1.00 80.25 217 GLU A C 1
ATOM 1798 O O . GLU A 1 217 ? 2.358 -0.383 18.813 1.00 80.25 217 GLU A O 1
ATOM 1803 N N . LYS A 1 218 ? 4.120 -1.650 18.310 1.00 79.44 218 LYS A N 1
ATOM 1804 C CA . LYS A 1 218 ? 4.687 -1.618 19.674 1.00 79.44 218 LYS A CA 1
ATOM 1805 C C . LYS A 1 218 ? 5.319 -0.272 20.025 1.00 79.44 218 LYS A C 1
ATOM 1807 O O . LYS A 1 218 ? 5.418 0.064 21.200 1.00 79.44 218 LYS A O 1
ATOM 1812 N N . ASN A 1 219 ? 5.752 0.483 19.019 1.00 72.75 219 ASN A N 1
ATOM 1813 C CA . ASN A 1 219 ? 6.366 1.801 19.158 1.00 72.75 219 ASN A CA 1
ATOM 1814 C C . ASN A 1 219 ? 5.439 2.877 18.579 1.00 72.75 219 ASN A C 1
ATOM 1816 O O . ASN A 1 219 ? 5.869 3.681 17.741 1.00 72.75 219 ASN A O 1
ATOM 1820 N N . ARG A 1 220 ? 4.167 2.874 19.018 1.00 75.88 220 ARG A N 1
ATOM 1821 C CA . ARG A 1 220 ? 3.207 3.957 18.735 1.00 75.88 220 ARG A CA 1
ATOM 1822 C C . ARG A 1 220 ? 3.806 5.297 19.160 1.00 75.88 220 ARG A C 1
ATOM 1824 O O . ARG A 1 220 ? 4.817 5.320 19.854 1.00 75.88 220 ARG A O 1
ATOM 1831 N N . HIS A 1 221 ? 3.241 6.404 18.718 1.00 71.31 221 HIS A N 1
ATOM 1832 C CA . HIS A 1 221 ? 3.655 7.721 19.182 1.00 71.31 221 HIS A CA 1
ATOM 1833 C C . HIS A 1 221 ? 2.495 8.688 19.010 1.00 71.31 221 HIS A C 1
ATOM 1835 O O . HIS A 1 221 ? 1.794 8.649 17.992 1.00 71.31 221 HIS A O 1
ATOM 1841 N N . SER A 1 222 ? 2.365 9.619 19.949 1.00 71.88 222 SER A N 1
ATOM 1842 C CA . SER A 1 222 ? 1.306 10.628 19.977 1.00 71.88 222 SER A CA 1
ATOM 1843 C C . SER A 1 222 ? 1.242 11.451 18.685 1.00 71.88 222 SER A C 1
ATOM 1845 O O . SER A 1 222 ? 0.171 11.780 18.178 1.00 71.88 222 SER A O 1
ATOM 1847 N N . LEU A 1 223 ? 2.398 11.723 18.078 1.00 71.56 223 LEU A N 1
ATOM 1848 C CA . LEU A 1 223 ? 2.500 12.353 16.758 1.00 71.56 223 LEU A CA 1
ATOM 1849 C C . LEU A 1 223 ? 1.712 11.614 15.657 1.00 71.56 223 LEU A C 1
ATOM 1851 O O . LEU A 1 223 ? 1.120 12.280 14.811 1.00 71.56 223 LEU A O 1
ATOM 1855 N N . TYR A 1 224 ? 1.658 10.275 15.647 1.00 74.38 224 TYR A N 1
ATOM 1856 C CA . TYR A 1 224 ? 0.860 9.548 14.643 1.00 74.38 224 TYR A CA 1
ATOM 1857 C C . TYR A 1 224 ? -0.622 9.752 14.861 1.00 74.38 224 TYR A C 1
ATOM 1859 O O . TYR A 1 224 ? -1.360 9.917 13.891 1.00 74.38 224 TYR A O 1
ATOM 1867 N N . LEU A 1 225 ? -1.043 9.787 16.127 1.00 79.00 225 LEU A N 1
ATOM 1868 C CA . LEU A 1 225 ? -2.412 10.125 16.462 1.00 79.00 225 LEU A CA 1
ATOM 1869 C C . LEU A 1 225 ? -2.717 11.520 15.925 1.00 79.00 225 LEU A C 1
ATOM 1871 O O . LEU A 1 225 ? -3.597 11.659 15.093 1.00 79.00 225 LEU A O 1
ATOM 1875 N N . TRP A 1 226 ? -1.912 12.531 16.251 1.00 74.69 226 TRP A N 1
ATOM 1876 C CA . TRP A 1 226 ? -2.103 13.887 15.723 1.00 74.69 226 TRP A CA 1
ATOM 1877 C C . TRP A 1 226 ? -2.136 13.961 14.192 1.00 74.69 226 TRP A C 1
ATOM 1879 O O . TRP A 1 226 ? -2.946 14.699 13.634 1.00 74.69 226 TRP A O 1
ATOM 1889 N N . GLN A 1 227 ? -1.291 13.200 13.498 1.00 76.12 227 GLN A N 1
ATOM 1890 C CA . GLN A 1 227 ? -1.251 13.183 12.035 1.00 76.12 227 GLN A CA 1
ATOM 1891 C C . GLN A 1 227 ? -2.448 12.474 11.400 1.00 76.12 227 GLN A C 1
ATOM 1893 O O . GLN A 1 227 ? -2.814 12.833 10.287 1.00 76.12 227 GLN A O 1
ATOM 1898 N N . GLN A 1 228 ? -3.027 11.462 12.049 1.00 82.19 228 GLN A N 1
ATOM 1899 C CA . GLN A 1 228 ? -4.021 10.581 11.423 1.00 82.19 228 GLN A CA 1
ATOM 1900 C C . GLN A 1 228 ? -5.389 10.587 12.105 1.00 82.19 228 GLN A C 1
ATOM 1902 O O . GLN A 1 228 ? -6.322 9.986 11.582 1.00 82.19 228 GLN A O 1
ATOM 1907 N N . TYR A 1 229 ? -5.548 11.317 13.207 1.00 82.31 229 TYR A N 1
ATOM 1908 C CA . TYR A 1 229 ? -6.789 11.386 13.972 1.00 82.31 229 TYR A CA 1
ATOM 1909 C C . TYR A 1 229 ? -7.988 11.778 13.101 1.00 82.31 229 TYR A C 1
ATOM 1911 O O . TYR A 1 229 ? -9.059 11.180 13.210 1.00 82.31 229 TYR A O 1
ATOM 1919 N N . TYR A 1 230 ? -7.779 12.724 12.178 1.00 82.06 230 TYR A N 1
ATOM 1920 C CA . TYR A 1 230 ? -8.810 13.182 11.249 1.00 82.06 230 TYR A CA 1
ATOM 1921 C C . TYR A 1 230 ? -9.419 12.045 10.410 1.00 82.06 230 TYR A C 1
ATOM 1923 O O . TYR A 1 230 ? -10.580 12.139 10.033 1.00 82.06 230 TYR A O 1
ATOM 1931 N N . VAL A 1 231 ? -8.677 10.967 10.125 1.00 85.12 231 VAL A N 1
ATOM 1932 C CA . VAL A 1 231 ? -9.125 9.865 9.256 1.00 85.12 231 VAL A CA 1
ATOM 1933 C C . VAL A 1 231 ? -10.365 9.184 9.823 1.00 85.12 231 VAL A C 1
ATOM 1935 O O . VAL A 1 231 ? -11.349 9.011 9.107 1.00 85.12 231 VAL A O 1
ATOM 1938 N N . PHE A 1 232 ? -10.331 8.810 11.104 1.00 87.25 232 PHE A N 1
ATOM 1939 C CA . PHE A 1 232 ? -11.442 8.113 11.751 1.00 87.25 232 PHE A CA 1
ATOM 1940 C C . PHE A 1 232 ? -12.717 8.963 11.737 1.00 87.25 232 PHE A C 1
ATOM 1942 O O . PHE A 1 232 ? -13.780 8.484 11.345 1.00 87.25 232 PHE A O 1
ATOM 1949 N N . HIS A 1 233 ? -12.608 10.242 12.106 1.00 85.44 233 HIS A N 1
ATOM 1950 C CA . HIS A 1 233 ? -13.755 11.158 12.149 1.00 85.44 233 HIS A CA 1
ATOM 1951 C C . HIS A 1 233 ? -14.274 11.512 10.764 1.00 85.44 233 HIS A C 1
ATOM 1953 O O . HIS A 1 233 ? -15.487 11.613 10.575 1.00 85.44 233 HIS A O 1
ATOM 1959 N N . TRP A 1 234 ? -13.380 11.637 9.782 1.00 86.31 234 TRP A N 1
ATOM 1960 C CA . TRP A 1 234 ? -13.768 11.834 8.392 1.00 86.31 234 TRP A CA 1
ATOM 1961 C C . TRP A 1 234 ? -14.560 10.628 7.885 1.00 86.31 234 TRP A C 1
ATOM 1963 O O . TRP A 1 234 ? -15.653 10.808 7.359 1.00 86.31 234 TRP A O 1
ATOM 1973 N N . LEU A 1 235 ? -14.080 9.403 8.120 1.00 86.25 235 LEU A N 1
ATOM 1974 C CA . LEU A 1 235 ? -14.793 8.175 7.752 1.00 86.25 235 LEU A CA 1
ATOM 1975 C C . LEU A 1 235 ? -16.137 8.036 8.475 1.00 86.25 235 LEU A C 1
ATOM 1977 O O . LEU A 1 235 ? -17.133 7.675 7.851 1.00 86.25 235 LEU A O 1
ATOM 1981 N N . LYS A 1 236 ? -16.190 8.361 9.772 1.00 87.06 236 LYS A N 1
ATOM 1982 C CA . LYS A 1 236 ? -17.424 8.322 10.572 1.00 87.06 236 LYS A CA 1
ATOM 1983 C C . LYS A 1 236 ? -18.495 9.285 10.065 1.00 87.06 236 LYS A C 1
ATOM 1985 O O . LYS A 1 236 ? -19.683 8.997 10.172 1.00 87.06 236 LYS A O 1
ATOM 1990 N N . ASN A 1 237 ? -18.081 10.401 9.474 1.00 83.25 237 ASN A N 1
ATOM 1991 C CA . ASN A 1 237 ? -18.975 11.427 8.948 1.00 83.25 237 ASN A CA 1
ATOM 1992 C C . ASN A 1 237 ? -18.820 11.589 7.428 1.00 83.25 237 ASN A C 1
ATOM 1994 O O . ASN A 1 237 ? -19.018 12.685 6.912 1.00 83.25 237 ASN A O 1
ATOM 1998 N N . ILE A 1 238 ? -18.460 10.526 6.694 1.00 81.50 238 ILE A N 1
ATOM 1999 C CA . ILE A 1 238 ? -18.096 10.615 5.267 1.00 81.50 238 ILE A CA 1
ATOM 2000 C C . ILE A 1 238 ? -19.205 11.245 4.412 1.00 81.50 238 ILE A C 1
ATOM 2002 O O . ILE A 1 238 ? -18.916 11.966 3.467 1.00 81.50 238 ILE A O 1
ATOM 2006 N N . THR A 1 239 ? -20.471 11.073 4.805 1.00 79.62 239 THR A N 1
ATOM 2007 C CA . THR A 1 239 ? -21.649 11.682 4.164 1.00 79.62 239 THR A CA 1
ATOM 2008 C C . THR A 1 239 ? -21.693 13.210 4.258 1.00 79.62 239 THR A C 1
ATOM 2010 O O . THR A 1 239 ? -22.410 13.849 3.493 1.00 79.62 239 THR A O 1
ATOM 2013 N N . GLN A 1 240 ? -20.947 13.806 5.189 1.00 78.06 240 GLN A N 1
ATOM 2014 C CA . GLN A 1 240 ? -20.843 15.253 5.391 1.00 78.06 240 GLN A CA 1
ATOM 2015 C C . GLN A 1 240 ? -19.625 15.859 4.686 1.00 78.06 240 GLN A C 1
ATOM 2017 O O . GLN A 1 240 ? -19.462 17.081 4.678 1.00 78.06 240 GLN A O 1
ATOM 2022 N N . TYR A 1 241 ? -18.760 15.028 4.106 1.00 74.88 241 TYR A N 1
ATOM 2023 C CA . TYR A 1 241 ? -17.506 15.460 3.518 1.00 74.88 241 TYR A CA 1
ATOM 2024 C C . TYR A 1 241 ? -17.371 15.036 2.053 1.00 74.88 241 TYR A C 1
ATOM 2026 O O . TYR A 1 241 ? -18.055 14.146 1.562 1.00 74.88 241 TYR A O 1
ATOM 2034 N N . ASP A 1 242 ? -16.438 15.675 1.347 1.00 79.75 242 ASP A N 1
ATOM 2035 C CA . ASP A 1 242 ? -16.096 15.313 -0.026 1.00 79.75 242 ASP A CA 1
ATOM 2036 C C . ASP A 1 242 ? -15.280 14.009 -0.055 1.00 79.75 242 ASP A C 1
ATOM 2038 O O . ASP A 1 242 ? -14.091 13.989 0.286 1.00 79.75 242 ASP A O 1
ATOM 2042 N N . GLU A 1 243 ? -15.919 12.921 -0.482 1.00 78.56 243 GLU A N 1
ATOM 2043 C CA . GLU A 1 243 ? -15.287 11.613 -0.659 1.00 78.56 243 GLU A CA 1
ATOM 2044 C C . GLU A 1 243 ? -14.125 11.655 -1.663 1.00 78.56 243 GLU A C 1
ATOM 2046 O O . GLU A 1 243 ? -13.098 11.000 -1.464 1.00 78.56 243 GLU A O 1
ATOM 2051 N N . LYS A 1 244 ? -14.210 12.478 -2.715 1.00 81.44 244 LYS A N 1
ATOM 2052 C CA . LYS A 1 244 ? -13.118 12.622 -3.687 1.00 81.44 244 LYS A CA 1
ATOM 2053 C C . LYS A 1 244 ? -11.876 13.207 -3.027 1.00 81.44 244 LYS A C 1
ATOM 2055 O O . LYS A 1 244 ? -10.756 12.772 -3.289 1.00 81.44 244 LYS A O 1
ATOM 2060 N N . ARG A 1 245 ? -12.061 14.184 -2.144 1.00 79.19 245 ARG A N 1
ATOM 2061 C CA . ARG A 1 245 ? -10.953 14.757 -1.380 1.00 79.19 245 ARG A CA 1
ATOM 2062 C C . ARG A 1 245 ? -10.374 13.742 -0.400 1.00 79.19 245 ARG A C 1
ATOM 2064 O O . ARG A 1 245 ? -9.155 13.629 -0.307 1.00 79.19 245 ARG A O 1
ATOM 2071 N N . PHE A 1 246 ? -11.226 12.990 0.297 1.00 78.62 246 PHE A N 1
ATOM 2072 C CA . PHE A 1 246 ? -10.773 11.932 1.200 1.00 78.62 246 PHE A CA 1
ATOM 2073 C C . PHE A 1 246 ? -9.935 10.887 0.459 1.00 78.62 246 PHE A C 1
ATOM 2075 O O . PHE A 1 246 ? -8.826 10.556 0.878 1.00 78.62 246 PHE A O 1
ATOM 2082 N N . THR A 1 247 ? -10.426 10.422 -0.690 1.00 78.19 247 THR A N 1
ATOM 2083 C CA . THR A 1 247 ? -9.727 9.428 -1.504 1.00 78.19 247 THR A CA 1
ATOM 2084 C C . THR A 1 247 ? -8.387 9.945 -2.022 1.00 78.19 247 THR A C 1
ATOM 2086 O O . THR A 1 247 ? -7.395 9.228 -1.954 1.00 78.19 247 THR A O 1
ATOM 2089 N N . GLN A 1 248 ? -8.302 11.20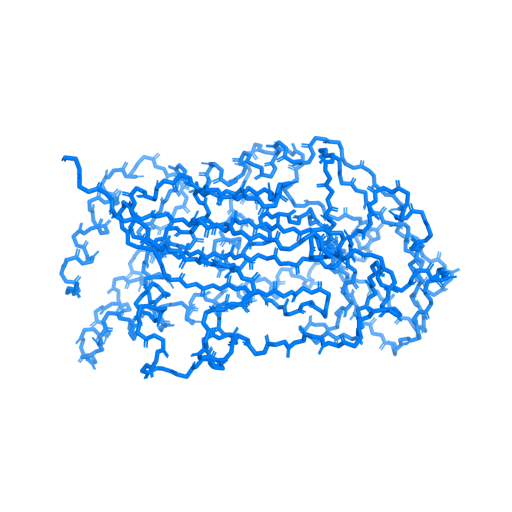6 -2.448 1.00 76.69 248 GLN A N 1
ATOM 2090 C CA . GLN A 1 248 ? -7.033 11.824 -2.853 1.00 76.69 248 GLN A CA 1
ATOM 2091 C C . GLN A 1 248 ? -6.021 11.953 -1.702 1.00 76.69 248 GLN A C 1
ATOM 2093 O O . GLN A 1 248 ? -4.813 11.862 -1.932 1.00 76.69 248 GLN A O 1
ATOM 2098 N N . GLU A 1 249 ? -6.495 12.168 -0.475 1.00 75.25 249 GLU A N 1
ATOM 2099 C CA . GLU A 1 249 ? -5.641 12.412 0.691 1.00 75.25 249 GLU A CA 1
ATOM 2100 C C . GLU A 1 249 ? -5.175 11.143 1.406 1.00 75.25 249 GLU A C 1
ATOM 2102 O O . GLU A 1 249 ? -4.022 11.076 1.864 1.00 75.25 249 GLU A O 1
ATOM 2107 N N . TRP A 1 250 ? -6.075 10.169 1.541 1.00 77.25 250 TRP A N 1
ATOM 2108 C CA . TRP A 1 250 ? -5.885 9.002 2.397 1.00 77.25 250 TRP A CA 1
ATOM 2109 C C . TRP A 1 250 ? -5.666 7.706 1.620 1.00 77.25 250 TRP A C 1
ATOM 2111 O O . TRP A 1 250 ? -4.886 6.861 2.064 1.00 77.25 250 TRP A O 1
ATOM 2121 N N . MET A 1 251 ? -6.277 7.544 0.442 1.00 75.69 251 MET A N 1
ATOM 2122 C CA . MET A 1 251 ? -6.160 6.279 -0.280 1.00 75.69 251 MET A CA 1
ATOM 2123 C C . MET A 1 251 ? -4.753 6.092 -0.862 1.00 75.69 251 MET A C 1
ATOM 2125 O O . MET A 1 251 ? -4.105 7.053 -1.296 1.00 75.69 251 MET A O 1
ATOM 2129 N N . PRO A 1 252 ? -4.244 4.846 -0.900 1.00 69.81 252 PRO A N 1
ATOM 2130 C CA . PRO A 1 252 ? -3.048 4.530 -1.666 1.00 69.81 252 PRO A CA 1
ATOM 2131 C C . PRO A 1 252 ? -3.211 4.955 -3.129 1.00 69.81 252 PRO A C 1
ATOM 2133 O O . PRO A 1 252 ? -4.319 4.929 -3.664 1.00 69.81 252 PRO A O 1
ATOM 2136 N N . VAL A 1 253 ? -2.094 5.281 -3.793 1.00 67.56 253 VAL A N 1
ATOM 2137 C CA . VAL A 1 253 ? -2.098 5.585 -5.234 1.00 67.56 253 VAL A CA 1
ATOM 2138 C C . VAL A 1 253 ? -2.822 4.453 -5.972 1.00 67.56 253 VAL A C 1
ATOM 2140 O O . VAL A 1 253 ? -2.409 3.293 -5.806 1.00 67.56 253 VAL A O 1
ATOM 2143 N N . PRO A 1 254 ? -3.881 4.771 -6.742 1.00 64.50 254 PRO A N 1
ATOM 2144 C CA . PRO A 1 254 ? -4.723 3.767 -7.367 1.00 64.50 254 PRO A CA 1
ATOM 2145 C C . PRO A 1 254 ? -3.883 2.838 -8.241 1.00 64.50 254 PRO A C 1
ATOM 2147 O O . PRO A 1 254 ? -2.959 3.264 -8.932 1.00 64.50 254 PRO A O 1
ATOM 2150 N N . ASN A 1 255 ? -4.194 1.550 -8.160 1.00 73.25 255 ASN A N 1
ATOM 2151 C CA . ASN A 1 255 ? -3.729 0.542 -9.098 1.00 73.25 255 ASN A CA 1
ATOM 2152 C C . ASN A 1 255 ? -4.962 0.138 -9.914 1.00 73.25 255 ASN A C 1
ATOM 2154 O O . ASN A 1 255 ? -5.972 -0.154 -9.269 1.00 73.25 255 ASN A O 1
ATOM 2158 N N . PRO A 1 256 ? -4.928 0.135 -11.259 1.00 71.19 256 PRO A N 1
ATOM 2159 C CA . PRO A 1 256 ? -6.097 -0.218 -12.072 1.00 71.19 256 PRO A CA 1
ATOM 2160 C C . PRO A 1 256 ? -6.724 -1.566 -11.678 1.00 71.19 256 PRO A C 1
ATOM 2162 O O . PRO A 1 256 ? -7.934 -1.740 -11.740 1.00 71.19 256 PRO A O 1
ATOM 2165 N N . ASP A 1 257 ? -5.897 -2.477 -11.180 1.00 80.06 257 ASP A N 1
ATOM 2166 C CA . ASP A 1 257 ? -6.238 -3.851 -10.820 1.00 80.06 257 ASP A CA 1
ATOM 2167 C C . ASP A 1 257 ? -6.734 -3.992 -9.378 1.00 80.06 257 ASP A C 1
ATOM 2169 O O . ASP A 1 257 ? -6.824 -5.100 -8.845 1.00 80.06 257 ASP A O 1
ATOM 2173 N N . THR A 1 258 ? -6.912 -2.882 -8.662 1.00 83.12 258 THR A N 1
ATOM 2174 C CA . THR A 1 258 ? -7.216 -2.904 -7.235 1.00 83.12 258 THR A CA 1
ATOM 2175 C C . THR A 1 258 ? -8.429 -2.061 -6.913 1.00 83.12 258 THR A C 1
ATOM 2177 O O . THR A 1 258 ? -8.429 -0.846 -7.091 1.00 83.12 258 THR A O 1
ATOM 2180 N N . TYR A 1 259 ? -9.424 -2.721 -6.332 1.00 85.31 259 TYR A N 1
ATOM 2181 C CA . TYR A 1 259 ? -10.593 -2.080 -5.759 1.00 85.31 259 TYR A CA 1
ATOM 2182 C C . TYR A 1 259 ? -10.472 -2.032 -4.246 1.00 85.31 259 TYR A C 1
ATOM 2184 O O . TYR A 1 259 ? -9.864 -2.902 -3.611 1.00 85.31 259 TYR A O 1
ATOM 2192 N N . TYR A 1 260 ? -11.086 -1.009 -3.671 1.00 84.56 260 TYR A N 1
ATOM 2193 C CA . TYR A 1 260 ? -11.067 -0.778 -2.243 1.00 84.56 260 TYR A CA 1
ATOM 2194 C C . TYR A 1 260 ? -12.482 -0.588 -1.716 1.00 84.56 260 TYR A C 1
ATOM 2196 O O . TYR A 1 260 ? -13.310 0.055 -2.352 1.00 84.56 260 TYR A O 1
ATOM 2204 N N . SER A 1 261 ? -12.725 -1.125 -0.530 1.00 86.75 261 SER A N 1
ATOM 2205 C CA . SER A 1 261 ? -13.861 -0.786 0.317 1.00 86.75 261 SER A CA 1
ATOM 2206 C C . SER A 1 261 ? -13.307 -0.406 1.682 1.00 86.75 261 SER A C 1
ATOM 2208 O O . SER A 1 261 ? -12.395 -1.057 2.186 1.00 86.75 261 SER A O 1
ATOM 2210 N N . TYR A 1 262 ? -13.791 0.681 2.261 1.00 88.50 262 TYR A N 1
ATOM 2211 C CA . TYR A 1 262 ? -13.260 1.218 3.505 1.00 88.50 262 TYR A CA 1
ATOM 2212 C C . TYR A 1 262 ? -14.371 1.862 4.322 1.00 88.50 262 TYR A C 1
ATOM 2214 O O . TYR A 1 262 ? -15.434 2.206 3.809 1.00 88.50 262 TYR A O 1
ATOM 2222 N N . GLY A 1 263 ? -14.097 2.048 5.604 1.00 89.12 263 GLY A N 1
ATOM 2223 C CA . GLY A 1 263 ? -14.997 2.712 6.532 1.00 89.12 263 GLY A CA 1
ATOM 2224 C C . GLY A 1 263 ? -14.389 2.753 7.922 1.00 89.12 263 GLY A C 1
ATOM 2225 O O . GLY A 1 263 ? -13.211 2.445 8.102 1.00 89.12 263 GLY A O 1
ATOM 2226 N N . TYR A 1 264 ? -15.189 3.135 8.909 1.00 91.31 264 TYR A N 1
ATOM 2227 C CA . TYR A 1 264 ? -14.769 3.158 10.305 1.00 91.31 264 TYR A CA 1
ATOM 2228 C C . TYR A 1 264 ? -15.237 1.899 11.050 1.00 91.31 264 TYR A C 1
ATOM 2230 O O . TYR A 1 264 ? -16.186 1.235 10.632 1.00 91.31 264 TYR A O 1
ATOM 2238 N N . LEU A 1 265 ? -14.557 1.579 12.149 1.00 89.69 265 LEU A N 1
ATOM 2239 C CA . LEU A 1 265 ? -14.985 0.619 13.164 1.00 89.69 265 LEU A CA 1
ATOM 2240 C C . LEU A 1 265 ? -14.837 1.272 14.534 1.00 89.69 265 LEU A C 1
ATOM 2242 O O . LEU A 1 265 ? -13.792 1.845 14.841 1.00 89.69 265 LEU A O 1
ATOM 2246 N N . GLU A 1 266 ? -15.866 1.164 15.360 1.00 93.06 266 GLU A N 1
ATOM 2247 C CA . GLU A 1 266 ? -15.792 1.518 16.774 1.00 93.06 266 GLU A CA 1
ATOM 2248 C C . GLU A 1 266 ? -15.315 0.321 17.595 1.00 93.06 266 GLU A C 1
ATOM 2250 O O . GLU A 1 266 ? -15.471 -0.844 17.207 1.00 93.06 266 GLU A O 1
ATOM 2255 N N . LYS A 1 267 ? -14.723 0.605 18.755 1.00 92.81 267 LYS A N 1
ATOM 2256 C CA . LYS A 1 267 ? -14.278 -0.417 19.702 1.00 92.81 267 LYS A CA 1
ATOM 2257 C C . LYS A 1 267 ? -15.355 -1.485 19.930 1.00 92.81 267 LYS A C 1
ATOM 2259 O O . LYS A 1 267 ? -16.477 -1.190 20.322 1.00 92.81 267 LYS A O 1
ATOM 2264 N N . GLY A 1 268 ? -14.972 -2.751 19.773 1.00 90.69 268 GLY A N 1
ATOM 2265 C CA . GLY A 1 268 ? -15.860 -3.901 19.948 1.00 90.69 268 GLY A CA 1
ATOM 2266 C C . GLY A 1 268 ? -16.588 -4.342 18.677 1.00 90.69 268 GLY A C 1
ATOM 2267 O O . GLY A 1 268 ? -17.157 -5.434 18.680 1.00 90.69 268 GLY A O 1
ATOM 2268 N N . GLN A 1 269 ? -16.521 -3.573 17.590 1.00 92.06 269 GLN A N 1
ATOM 2269 C CA . GLN A 1 269 ? -17.079 -3.959 16.294 1.00 92.06 269 GLN A CA 1
ATOM 2270 C C . GLN A 1 269 ? -16.108 -4.845 15.503 1.00 92.06 269 GLN A C 1
ATOM 2272 O O . GLN A 1 269 ? -14.902 -4.875 15.748 1.00 92.06 269 GLN A O 1
ATOM 2277 N N . GLY A 1 270 ? -16.646 -5.585 14.538 1.00 91.06 270 GLY A N 1
ATOM 2278 C CA . GLY A 1 270 ? -15.897 -6.392 13.578 1.00 91.06 270 GLY A CA 1
ATOM 2279 C C . GLY A 1 270 ? -16.638 -6.450 12.245 1.00 91.06 270 GLY A C 1
ATOM 2280 O O . GLY A 1 270 ? -17.750 -5.937 12.124 1.00 91.06 270 GLY A O 1
ATOM 2281 N N . ILE A 1 271 ? -16.029 -7.082 11.247 1.00 89.12 271 ILE A N 1
ATOM 2282 C CA . ILE A 1 271 ? -16.601 -7.250 9.913 1.00 89.12 271 ILE A CA 1
ATOM 2283 C C . ILE A 1 271 ? -16.981 -8.704 9.704 1.00 89.12 271 ILE A C 1
ATOM 2285 O O . ILE A 1 271 ? -16.172 -9.610 9.890 1.00 89.12 271 ILE A O 1
ATOM 2289 N N . GLN A 1 272 ? -18.199 -8.907 9.222 1.00 90.19 272 GLN A N 1
ATOM 2290 C CA . GLN A 1 272 ? -18.624 -10.159 8.621 1.00 90.19 272 GLN A CA 1
ATOM 2291 C C . GLN A 1 272 ? -18.801 -9.963 7.116 1.00 90.19 272 GLN A C 1
ATOM 2293 O O . GLN A 1 272 ? -19.345 -8.951 6.684 1.00 90.19 272 GLN A O 1
ATOM 2298 N N . MET A 1 273 ? -18.352 -10.927 6.315 1.00 90.12 273 MET A N 1
ATOM 2299 C CA . MET A 1 273 ? -18.571 -10.936 4.875 1.00 90.12 273 MET A CA 1
ATOM 2300 C C . MET A 1 273 ? -19.086 -12.283 4.392 1.00 90.12 273 MET A C 1
ATOM 2302 O O . MET A 1 273 ? -18.639 -13.336 4.842 1.00 90.12 273 MET A O 1
ATOM 2306 N N . LYS A 1 274 ? -19.991 -12.233 3.416 1.00 89.81 274 LYS A N 1
ATOM 2307 C CA . LYS A 1 274 ? -20.330 -13.345 2.534 1.00 89.81 274 LYS A CA 1
ATOM 2308 C C . LYS A 1 274 ? -19.990 -12.940 1.105 1.00 89.81 274 LYS A C 1
ATOM 2310 O O . LYS A 1 274 ? -20.545 -11.964 0.606 1.00 89.81 274 LYS A O 1
ATOM 2315 N N . ILE A 1 275 ? -19.084 -13.680 0.486 1.00 87.56 275 ILE A N 1
ATOM 2316 C CA . ILE A 1 275 ? -18.417 -13.354 -0.769 1.00 87.56 275 ILE A CA 1
ATOM 2317 C C . ILE A 1 275 ? -18.841 -14.372 -1.820 1.00 87.56 275 ILE A C 1
ATOM 2319 O O . ILE A 1 275 ? -18.840 -15.576 -1.581 1.00 87.56 275 ILE A O 1
ATOM 2323 N N . GLU A 1 276 ? -19.214 -13.896 -3.001 1.00 88.81 276 GLU A N 1
ATOM 2324 C CA . GLU A 1 276 ? -19.577 -14.787 -4.096 1.00 88.81 276 GLU A CA 1
ATOM 2325 C C . GLU A 1 276 ? -18.367 -15.567 -4.614 1.00 88.81 276 GLU A C 1
ATOM 2327 O O . GLU A 1 276 ? -17.256 -15.039 -4.721 1.00 88.81 276 GLU A O 1
ATOM 2332 N N . LYS A 1 277 ? -18.597 -16.820 -5.017 1.00 87.25 277 LYS A N 1
ATOM 2333 C CA . LYS A 1 277 ? -17.548 -17.691 -5.560 1.00 87.25 277 LYS A CA 1
ATOM 2334 C C . LYS A 1 277 ? -16.809 -17.045 -6.739 1.00 87.25 277 LYS A C 1
ATOM 2336 O O . LYS A 1 277 ? -15.584 -17.069 -6.769 1.00 87.25 277 LYS A O 1
ATOM 2341 N N . ARG A 1 278 ? -17.537 -16.389 -7.653 1.00 87.19 278 ARG A N 1
ATOM 2342 C CA . ARG A 1 278 ? -16.953 -15.677 -8.805 1.00 87.19 278 ARG A CA 1
ATOM 2343 C C . ARG A 1 278 ? -15.986 -14.571 -8.371 1.00 87.19 278 ARG A C 1
ATOM 2345 O O . ARG A 1 278 ? -14.959 -14.365 -9.010 1.00 87.19 278 ARG A O 1
ATOM 2352 N N . THR A 1 279 ? -16.291 -13.872 -7.279 1.00 87.38 279 THR A N 1
ATOM 2353 C CA . THR A 1 279 ? -15.411 -12.841 -6.710 1.00 87.38 279 THR A CA 1
ATOM 2354 C C . THR A 1 279 ? -14.158 -13.471 -6.107 1.00 87.38 279 THR A C 1
ATOM 2356 O O . THR A 1 279 ? -13.060 -12.982 -6.352 1.00 87.38 279 THR A O 1
ATOM 2359 N N . MET A 1 280 ? -14.292 -14.592 -5.392 1.00 88.25 280 MET A N 1
ATOM 2360 C CA . MET A 1 280 ? -13.149 -15.345 -4.850 1.00 88.25 280 MET A CA 1
ATOM 2361 C C . MET A 1 280 ? -12.225 -15.909 -5.941 1.00 88.25 280 MET A C 1
ATOM 2363 O O . MET A 1 280 ? -11.012 -15.985 -5.749 1.00 88.25 280 MET A O 1
ATOM 2367 N N . GLU A 1 281 ? -12.786 -16.300 -7.087 1.00 87.75 281 GLU A N 1
ATOM 2368 C CA . GLU A 1 281 ? -12.031 -16.792 -8.245 1.00 87.75 281 GLU A CA 1
ATOM 2369 C C . GLU A 1 281 ? -11.244 -15.661 -8.932 1.00 87.75 281 GLU A C 1
ATOM 2371 O O . GLU A 1 281 ? -10.094 -15.861 -9.319 1.00 87.75 281 GLU A O 1
ATOM 2376 N N . LYS A 1 282 ? -11.831 -14.461 -9.030 1.00 87.88 282 LYS A N 1
ATOM 2377 C CA . LYS A 1 282 ? -11.243 -13.310 -9.738 1.00 87.88 282 LYS A CA 1
ATOM 2378 C C . LYS A 1 282 ? -10.335 -12.425 -8.893 1.00 87.88 282 LYS A C 1
ATOM 2380 O O . LYS A 1 282 ? -9.520 -11.697 -9.452 1.00 87.88 282 LYS A O 1
ATOM 2385 N N . PHE A 1 283 ? -10.474 -12.438 -7.570 1.00 90.88 283 PHE A N 1
ATOM 2386 C CA . PHE A 1 283 ? -9.771 -11.498 -6.699 1.00 90.88 283 PHE A CA 1
ATOM 2387 C C . PHE A 1 283 ? -9.014 -12.192 -5.570 1.00 90.88 283 PHE A C 1
ATOM 2389 O O . PHE A 1 283 ? -9.470 -13.154 -4.955 1.00 90.88 283 PHE A O 1
ATOM 2396 N N . ARG A 1 284 ? -7.848 -11.641 -5.228 1.00 91.94 284 ARG A N 1
ATOM 2397 C CA . ARG A 1 284 ? -7.263 -11.782 -3.894 1.00 91.94 284 ARG A CA 1
ATOM 2398 C C . ARG A 1 284 ? -7.904 -10.731 -3.003 1.00 91.94 284 ARG A C 1
ATOM 2400 O O . ARG A 1 284 ? -7.813 -9.541 -3.296 1.00 91.94 284 ARG A O 1
ATOM 2407 N N . ILE A 1 285 ? -8.536 -11.174 -1.925 1.00 93.19 285 ILE A N 1
ATOM 2408 C CA . ILE A 1 285 ? -9.256 -10.294 -1.008 1.00 93.19 285 ILE A CA 1
ATOM 2409 C C . ILE A 1 285 ? -8.475 -10.205 0.296 1.00 93.19 285 ILE A C 1
ATOM 2411 O O . ILE A 1 285 ? -8.103 -11.225 0.880 1.00 93.19 285 ILE A O 1
ATOM 2415 N N . TYR A 1 286 ? -8.221 -8.983 0.745 1.00 93.06 286 TYR A N 1
ATOM 2416 C CA . TYR A 1 286 ? -7.484 -8.701 1.968 1.00 93.06 286 TYR A CA 1
ATOM 2417 C C . TYR A 1 286 ? -8.290 -7.786 2.874 1.00 93.06 286 TYR A C 1
ATOM 2419 O O . TYR A 1 286 ? -8.870 -6.817 2.394 1.00 93.06 286 TYR A O 1
ATOM 2427 N N . VAL A 1 287 ? -8.292 -8.072 4.172 1.00 93.25 287 VAL A N 1
ATOM 2428 C CA . VAL A 1 287 ? -8.947 -7.270 5.207 1.00 93.25 287 VAL A CA 1
ATOM 2429 C C . VAL A 1 287 ? -7.881 -6.703 6.125 1.00 93.25 287 VAL A C 1
ATOM 2431 O O . VAL A 1 287 ? -7.064 -7.443 6.677 1.00 93.25 28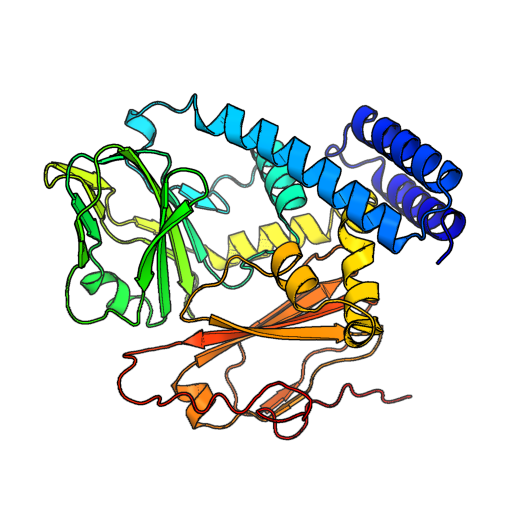7 VAL A O 1
ATOM 2434 N N . MET A 1 288 ? -7.897 -5.384 6.289 1.00 92.50 288 MET A N 1
ATOM 2435 C CA . MET A 1 288 ? -7.032 -4.661 7.210 1.00 92.50 288 MET A CA 1
ATOM 2436 C C . MET A 1 288 ? -7.862 -3.845 8.178 1.00 92.50 288 MET A C 1
ATOM 2438 O O . MET A 1 288 ? -8.747 -3.115 7.733 1.00 92.50 288 MET A O 1
ATOM 2442 N N . PHE A 1 289 ? -7.519 -3.898 9.461 1.00 93.00 289 PHE A N 1
ATOM 2443 C CA . PHE A 1 289 ? -7.965 -2.898 10.429 1.00 93.00 289 PHE A CA 1
ATOM 2444 C C . PHE A 1 289 ? -6.808 -1.994 10.785 1.00 93.00 289 PHE A C 1
ATOM 2446 O O . PHE A 1 289 ? -5.684 -2.455 10.974 1.00 93.00 289 PHE A O 1
ATOM 2453 N N . LEU A 1 290 ? -7.113 -0.712 10.871 1.00 90.94 290 LEU A N 1
ATOM 2454 C CA . LEU A 1 290 ? -6.220 0.366 11.234 1.00 90.94 290 LEU A CA 1
ATOM 2455 C C . LEU A 1 290 ? -6.750 0.979 12.527 1.00 90.94 290 LEU A C 1
ATOM 2457 O O . LEU A 1 290 ? -7.953 1.183 12.641 1.00 90.94 290 LEU A O 1
ATOM 2461 N N . ASN A 1 291 ? -5.888 1.314 13.477 1.00 90.50 291 ASN A N 1
ATOM 2462 C CA . ASN A 1 291 ? -6.301 2.133 14.621 1.00 90.50 291 ASN A CA 1
ATOM 2463 C C . ASN A 1 291 ? -6.420 3.626 14.239 1.00 90.50 291 ASN A C 1
ATOM 2465 O O . ASN A 1 291 ? -6.172 4.010 13.093 1.00 90.50 291 ASN A O 1
ATOM 2469 N N . GLN A 1 292 ? -6.745 4.501 15.198 1.00 87.31 292 GLN A N 1
ATOM 2470 C CA . GLN A 1 292 ? -6.834 5.960 14.973 1.00 87.31 292 GLN A CA 1
ATOM 2471 C C . GLN A 1 292 ? -5.509 6.619 14.539 1.00 87.31 292 GLN A C 1
ATOM 2473 O O . GLN A 1 292 ? -5.508 7.749 14.058 1.00 87.31 292 GLN A O 1
ATOM 2478 N N . MET A 1 293 ? -4.381 5.915 14.663 1.00 84.94 293 MET A N 1
ATOM 2479 C CA . MET A 1 293 ? -3.068 6.350 14.173 1.00 84.94 293 MET A CA 1
ATOM 2480 C C . MET A 1 293 ? -2.790 5.877 12.734 1.00 84.94 293 MET A C 1
ATOM 2482 O O . MET A 1 293 ? -1.689 6.067 12.223 1.00 84.94 293 MET A O 1
ATOM 2486 N N . SER A 1 294 ? -3.767 5.241 12.075 1.00 85.25 294 SER A N 1
ATOM 2487 C CA . SER A 1 294 ? -3.613 4.540 10.792 1.00 85.25 294 SER A CA 1
ATOM 2488 C C . SER A 1 294 ? -2.524 3.452 10.789 1.00 85.25 294 SER A C 1
ATOM 2490 O O . SER A 1 294 ? -1.931 3.172 9.749 1.00 85.25 294 SER A O 1
ATOM 2492 N N . ILE A 1 295 ? -2.264 2.816 11.937 1.00 85.88 295 ILE A N 1
ATOM 2493 C CA . ILE A 1 295 ? -1.360 1.662 12.047 1.00 85.88 295 ILE A CA 1
ATOM 2494 C C . ILE A 1 295 ? -2.189 0.378 11.873 1.00 85.88 295 ILE A C 1
ATOM 2496 O O . ILE A 1 295 ? -3.197 0.230 12.569 1.00 85.88 295 ILE A O 1
ATOM 2500 N N . PRO A 1 296 ? -1.802 -0.563 10.988 1.00 89.19 296 PRO A N 1
ATOM 2501 C CA . PRO A 1 296 ? -2.449 -1.860 10.860 1.00 89.19 296 PRO A CA 1
ATOM 2502 C C . PRO A 1 296 ? -2.333 -2.691 12.130 1.00 89.19 296 PRO A C 1
ATOM 2504 O O . PRO A 1 296 ? -1.233 -3.021 12.560 1.00 89.19 296 PRO A O 1
ATOM 2507 N N . ILE A 1 297 ? -3.486 -3.077 12.662 1.00 90.12 297 ILE A N 1
ATOM 2508 C CA . ILE A 1 297 ? -3.646 -3.928 13.850 1.00 90.12 297 ILE A CA 1
ATOM 2509 C C . ILE A 1 297 ? -4.295 -5.281 13.514 1.00 90.12 297 ILE A C 1
ATOM 2511 O O . ILE A 1 297 ? -4.269 -6.212 14.312 1.00 90.12 297 ILE A O 1
ATOM 2515 N N . LEU A 1 298 ? -4.871 -5.406 12.314 1.00 91.88 298 LEU A N 1
ATOM 2516 C CA . LEU A 1 298 ? -5.315 -6.667 11.718 1.00 91.88 298 LEU A CA 1
ATOM 2517 C C . LEU A 1 298 ? -4.912 -6.666 10.249 1.00 91.88 298 LEU A C 1
ATOM 2519 O O . LEU A 1 298 ? -5.098 -5.655 9.572 1.00 91.88 298 LEU A O 1
ATOM 2523 N N . ARG A 1 299 ? -4.365 -7.780 9.760 1.00 91.44 299 ARG A N 1
ATOM 2524 C CA . ARG A 1 299 ? -3.912 -7.940 8.374 1.00 91.44 299 ARG A CA 1
ATOM 2525 C C . ARG A 1 299 ? -4.140 -9.380 7.932 1.00 91.44 299 ARG A C 1
ATOM 2527 O O . ARG A 1 299 ? -3.313 -10.246 8.187 1.00 91.44 299 ARG A O 1
ATOM 2534 N N . GLU A 1 300 ? -5.246 -9.638 7.246 1.00 91.88 300 GLU A N 1
ATOM 2535 C CA . GLU A 1 300 ? -5.623 -10.995 6.850 1.00 91.88 300 GLU A CA 1
ATOM 2536 C C . GLU A 1 300 ? -5.969 -11.100 5.367 1.00 91.88 300 GLU A C 1
ATOM 2538 O O . GLU A 1 300 ? -6.463 -10.161 4.743 1.00 91.88 300 GLU A O 1
ATOM 2543 N N . ARG A 1 301 ? -5.721 -12.281 4.794 1.00 92.81 301 ARG A N 1
ATOM 2544 C CA . ARG A 1 301 ? -6.251 -12.661 3.485 1.00 92.81 301 ARG A CA 1
ATOM 2545 C C . ARG A 1 301 ? -7.522 -13.471 3.690 1.00 92.81 301 ARG A C 1
ATOM 2547 O O . ARG A 1 301 ? -7.508 -14.463 4.414 1.00 92.81 301 ARG A O 1
ATOM 2554 N N . VAL A 1 302 ? -8.576 -13.110 2.972 1.00 93.69 302 VAL A N 1
ATOM 2555 C CA . VAL A 1 302 ? -9.808 -13.893 2.933 1.00 93.69 302 VAL A CA 1
ATOM 2556 C C . VAL A 1 302 ? -9.641 -15.036 1.937 1.00 93.69 302 VAL A C 1
ATOM 2558 O O . VAL A 1 302 ? -9.309 -14.813 0.771 1.00 93.69 302 VAL A O 1
ATOM 2561 N N . ARG A 1 303 ? -9.821 -16.270 2.415 1.00 93.62 303 ARG A N 1
ATOM 2562 C CA . ARG A 1 303 ? -9.661 -17.504 1.623 1.00 93.62 303 ARG A CA 1
ATOM 2563 C C . ARG A 1 303 ? -10.961 -18.274 1.421 1.00 93.62 303 ARG A C 1
ATOM 2565 O O . ARG A 1 303 ? -11.007 -19.161 0.577 1.00 93.62 303 ARG A O 1
ATOM 2572 N N . GLU A 1 304 ? -11.995 -17.917 2.168 1.00 94.06 304 GLU A N 1
ATOM 2573 C CA . GLU A 1 304 ? -13.287 -18.592 2.177 1.00 94.06 304 GLU A CA 1
ATOM 2574 C C . GLU A 1 304 ? -14.390 -17.627 1.733 1.00 94.06 304 GLU A C 1
ATOM 2576 O O . GLU A 1 304 ? -14.235 -16.406 1.791 1.00 94.06 304 GLU A O 1
ATOM 2581 N N . ASP A 1 305 ? -15.512 -18.181 1.281 1.00 88.62 305 ASP A N 1
ATOM 2582 C CA . ASP A 1 305 ? -16.697 -17.424 0.864 1.00 88.62 305 ASP A CA 1
ATOM 2583 C C . ASP A 1 305 ? -17.428 -16.769 2.049 1.00 88.62 305 ASP A C 1
ATOM 2585 O O . ASP A 1 305 ? -18.313 -15.934 1.867 1.00 88.62 305 ASP A O 1
ATOM 2589 N N . ARG A 1 306 ? -17.053 -17.124 3.279 1.00 92.56 306 ARG A N 1
ATOM 2590 C CA . ARG A 1 306 ? -17.496 -16.487 4.513 1.00 92.56 306 ARG A CA 1
ATOM 2591 C C . ARG A 1 306 ? -16.288 -16.048 5.315 1.00 92.56 306 ARG A C 1
ATOM 2593 O O . ARG A 1 306 ? -15.347 -16.805 5.509 1.00 92.56 306 ARG A O 1
ATOM 2600 N N . TYR A 1 307 ? -16.343 -14.825 5.814 1.00 92.62 307 TYR A N 1
ATOM 2601 C CA . TYR A 1 307 ? -15.294 -14.256 6.643 1.00 92.62 307 TYR A CA 1
ATOM 2602 C C . TYR A 1 307 ? -15.909 -13.555 7.844 1.00 92.62 307 TYR A C 1
ATOM 2604 O O . TYR A 1 307 ? -16.913 -12.857 7.711 1.00 92.62 307 TYR A O 1
ATOM 2612 N N . VAL A 1 308 ? -15.303 -13.738 9.010 1.00 91.56 308 VAL A N 1
ATOM 2613 C CA . VAL A 1 308 ? -15.642 -13.012 10.233 1.00 91.56 308 VAL A CA 1
ATOM 2614 C C . VAL A 1 308 ? -14.327 -12.580 10.856 1.00 91.56 308 VAL A C 1
ATOM 2616 O O . VAL A 1 308 ? -13.510 -13.425 11.216 1.00 91.56 308 VAL A O 1
ATOM 2619 N N . SER A 1 309 ? -14.108 -11.274 10.958 1.00 93.19 309 SER A N 1
ATOM 2620 C CA . SER A 1 309 ? -12.923 -10.745 11.619 1.00 93.19 309 SER A CA 1
ATOM 2621 C C . SER A 1 309 ? -13.031 -10.893 13.141 1.00 93.19 309 SER A C 1
ATOM 2623 O O . SER A 1 309 ? -14.135 -10.950 13.692 1.00 93.19 309 SER A O 1
ATOM 2625 N N . PRO A 1 310 ? -11.907 -10.805 13.866 1.00 93.88 310 PRO A N 1
ATOM 2626 C CA . PRO A 1 310 ? -11.931 -10.440 15.276 1.00 93.88 310 PRO A CA 1
ATOM 2627 C C . PRO A 1 310 ? -12.606 -9.077 15.498 1.00 93.88 310 PRO A C 1
ATOM 2629 O O . PRO A 1 310 ? -12.704 -8.255 14.582 1.00 93.88 310 PRO A O 1
ATOM 2632 N N . ARG A 1 311 ? -13.023 -8.812 16.738 1.00 89.38 311 ARG A N 1
ATOM 2633 C CA . ARG A 1 311 ? -13.464 -7.475 17.157 1.00 89.38 311 ARG A CA 1
ATOM 2634 C C . ARG A 1 311 ? -12.264 -6.557 17.369 1.00 89.38 311 ARG A C 1
ATOM 2636 O O . ARG A 1 311 ? -11.262 -6.975 17.955 1.00 89.38 311 ARG A O 1
ATOM 2643 N N . ILE A 1 312 ? -12.383 -5.305 16.944 1.00 90.19 312 ILE A N 1
ATOM 2644 C CA . ILE A 1 312 ? -11.359 -4.283 17.150 1.00 90.19 312 ILE A CA 1
ATOM 2645 C C . ILE A 1 312 ? -11.324 -3.849 18.626 1.00 90.19 312 ILE A C 1
ATOM 2647 O O . ILE A 1 312 ? -12.354 -3.777 19.300 1.00 90.19 312 ILE A O 1
ATOM 2651 N N . ARG A 1 313 ? -10.127 -3.594 19.165 1.00 91.56 313 ARG A N 1
ATOM 2652 C CA . ARG A 1 313 ? -9.928 -3.249 20.591 1.00 91.56 313 ARG A CA 1
ATOM 2653 C C . ARG A 1 313 ? -10.014 -1.749 20.877 1.00 91.56 313 ARG A C 1
ATOM 2655 O O . ARG A 1 313 ? -10.121 -1.356 22.038 1.00 91.56 313 ARG A O 1
ATOM 2662 N N . GLU A 1 314 ? -9.964 -0.943 19.828 1.00 91.94 314 GLU A N 1
ATOM 2663 C CA . GLU A 1 314 ? -9.941 0.516 19.835 1.00 91.94 314 GLU A CA 1
ATOM 2664 C C . GLU A 1 314 ? -10.641 1.033 18.576 1.00 91.94 314 GLU A C 1
ATOM 2666 O O . GLU A 1 314 ? -10.820 0.276 17.625 1.00 91.94 314 GLU A O 1
ATOM 2671 N N . ASP A 1 315 ? -11.046 2.298 18.575 1.00 91.44 315 ASP A N 1
ATOM 2672 C CA . ASP A 1 315 ? -11.637 2.924 17.395 1.00 91.44 315 ASP A CA 1
ATOM 2673 C C . ASP A 1 315 ? -10.636 2.954 16.234 1.00 91.44 315 ASP A C 1
ATOM 2675 O O . ASP A 1 315 ? -9.414 3.018 16.419 1.00 91.44 315 ASP A O 1
ATOM 2679 N N . GLY A 1 316 ? -11.145 2.921 15.010 1.00 92.38 316 GLY A N 1
ATOM 2680 C CA . GLY A 1 316 ? -10.277 2.808 13.858 1.00 92.38 316 GLY A CA 1
ATOM 2681 C C . GLY A 1 316 ? -10.993 2.760 12.524 1.00 92.38 316 GLY A C 1
ATOM 2682 O O . GLY A 1 316 ? -12.171 3.083 12.393 1.00 92.38 316 GLY A O 1
ATOM 2683 N N . ALA A 1 317 ? -10.251 2.354 11.509 1.00 91.00 317 ALA A N 1
ATOM 2684 C CA . ALA A 1 317 ? -10.752 2.174 10.162 1.00 91.00 317 ALA A CA 1
ATOM 2685 C C . ALA A 1 317 ? -10.619 0.719 9.730 1.00 91.00 317 ALA A C 1
ATOM 2687 O O . ALA A 1 317 ? -9.724 -0.002 10.173 1.00 91.00 317 ALA A O 1
ATOM 2688 N N . TYR A 1 318 ? -11.479 0.300 8.814 1.00 90.94 318 TYR A N 1
ATOM 2689 C CA . TYR A 1 318 ? -11.262 -0.910 8.045 1.00 90.94 318 TYR A CA 1
ATOM 2690 C C . TYR A 1 318 ? -10.940 -0.575 6.600 1.00 90.94 318 TYR A C 1
ATOM 2692 O O . TYR A 1 318 ? -11.339 0.457 6.058 1.00 90.94 318 TYR A O 1
ATOM 2700 N N . PHE A 1 319 ? -10.227 -1.497 5.973 1.00 88.81 319 PHE A N 1
ATOM 2701 C CA . PHE A 1 319 ? -9.812 -1.394 4.595 1.00 88.81 319 PHE A CA 1
ATOM 2702 C C . PHE A 1 319 ? -9.799 -2.787 3.973 1.00 88.81 319 PHE A C 1
ATOM 2704 O O . PHE A 1 319 ? -8.972 -3.635 4.311 1.00 88.81 319 PHE A O 1
ATOM 2711 N N . ILE A 1 320 ? -10.738 -3.027 3.067 1.00 91.12 320 ILE A N 1
ATOM 2712 C CA . ILE A 1 320 ? -10.870 -4.253 2.295 1.00 91.12 320 ILE A CA 1
ATOM 2713 C C . ILE A 1 320 ? -10.326 -3.981 0.900 1.00 91.12 320 ILE A C 1
ATOM 2715 O O . ILE A 1 320 ? -10.753 -3.056 0.211 1.00 91.12 320 ILE A O 1
ATOM 2719 N N . ARG A 1 321 ? -9.360 -4.790 0.484 1.00 89.69 321 ARG A N 1
ATOM 2720 C CA . ARG A 1 321 ? -8.691 -4.671 -0.806 1.00 89.69 321 ARG A CA 1
ATOM 2721 C C . ARG A 1 321 ? -9.014 -5.880 -1.664 1.00 89.69 321 ARG A C 1
ATOM 2723 O O . ARG A 1 321 ? -8.757 -7.004 -1.244 1.00 89.69 321 ARG A O 1
ATOM 2730 N N . PHE A 1 322 ? -9.477 -5.634 -2.880 1.00 90.88 322 PHE A N 1
ATOM 2731 C CA . PHE A 1 322 ? -9.697 -6.644 -3.906 1.00 90.88 322 PHE A CA 1
ATOM 2732 C C .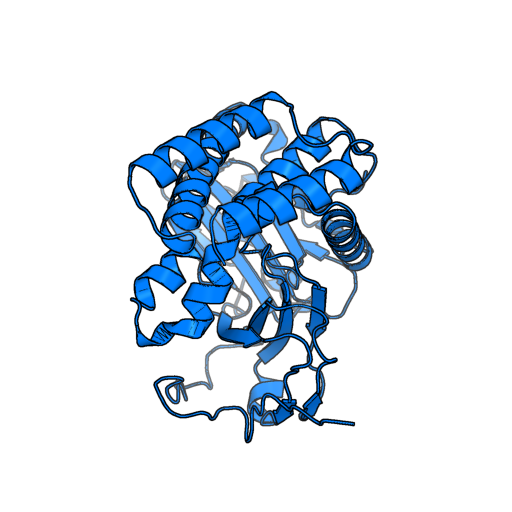 PHE A 1 322 ? -8.648 -6.441 -4.989 1.00 90.88 322 PHE A C 1
ATOM 2734 O O . PHE A 1 322 ? -8.659 -5.418 -5.666 1.00 90.88 322 PHE A O 1
ATOM 2741 N N . VAL A 1 323 ? -7.724 -7.385 -5.135 1.00 89.56 323 VAL A N 1
ATOM 2742 C CA . VAL A 1 323 ? -6.673 -7.334 -6.157 1.00 89.56 323 VAL A CA 1
ATOM 2743 C C . VAL A 1 323 ? -6.983 -8.369 -7.223 1.00 89.56 323 VAL A C 1
ATOM 2745 O O . VAL A 1 323 ? -7.130 -9.546 -6.897 1.00 89.56 323 VAL A O 1
ATOM 2748 N N . TYR A 1 324 ? -7.128 -7.940 -8.471 1.00 88.19 324 TYR A N 1
ATOM 2749 C CA . TYR A 1 324 ? -7.495 -8.824 -9.571 1.00 88.19 324 TYR A CA 1
ATOM 2750 C C . TYR A 1 324 ? -6.446 -9.926 -9.808 1.00 88.19 324 TYR A C 1
ATOM 2752 O O . TYR A 1 324 ? -5.253 -9.743 -9.531 1.00 88.19 324 TYR A O 1
ATOM 2760 N N . ARG A 1 325 ? -6.914 -11.082 -10.294 1.00 84.69 325 ARG A N 1
ATOM 2761 C CA . ARG A 1 325 ? -6.123 -12.255 -10.693 1.00 84.69 325 ARG A CA 1
ATOM 2762 C C . ARG A 1 325 ? -6.520 -12.650 -12.121 1.00 84.69 325 ARG A C 1
ATOM 2764 O O . ARG A 1 325 ? -7.695 -12.909 -12.369 1.00 84.69 325 ARG A O 1
ATOM 2771 N N . GLY A 1 326 ? -5.556 -12.758 -13.037 1.00 68.06 326 GLY A N 1
ATOM 2772 C CA . GLY A 1 326 ? -5.774 -13.268 -14.405 1.00 68.06 326 GLY A CA 1
ATOM 2773 C C . GLY A 1 326 ? -5.986 -12.205 -15.501 1.00 68.06 326 GLY A C 1
ATOM 2774 O O . GLY A 1 326 ? -5.719 -11.026 -15.291 1.00 68.06 326 GLY A O 1
ATOM 2775 N N . LYS A 1 327 ? -6.438 -12.633 -16.698 1.00 58.72 327 LYS A N 1
ATOM 2776 C CA . LYS A 1 327 ? -6.698 -11.765 -17.874 1.00 58.72 327 LYS A CA 1
ATOM 2777 C C . LYS A 1 327 ? -8.021 -11.001 -17.730 1.00 58.72 327 LYS A C 1
ATOM 2779 O O . LYS A 1 327 ? -8.977 -11.520 -17.156 1.00 58.72 327 LYS A O 1
ATOM 2784 N N . LEU A 1 328 ? -8.097 -9.784 -18.275 1.00 52.22 328 LEU A N 1
ATOM 2785 C CA . LEU A 1 328 ? -9.264 -8.888 -18.164 1.00 52.22 328 LEU A CA 1
ATOM 2786 C C . LEU A 1 328 ? -10.504 -9.341 -18.973 1.00 52.22 328 LEU A C 1
ATOM 2788 O O . LEU A 1 328 ? -11.582 -8.777 -18.806 1.00 52.22 328 LEU A O 1
ATOM 2792 N N . GLU A 1 329 ? -10.373 -10.342 -19.849 1.00 46.22 329 GLU A N 1
ATOM 2793 C CA . GLU A 1 329 ? -11.319 -10.609 -20.951 1.00 46.22 329 GLU A CA 1
ATOM 2794 C C . GLU A 1 329 ? -12.721 -11.120 -20.551 1.00 46.22 329 GLU A C 1
ATOM 2796 O O . GLU A 1 329 ? -13.577 -11.276 -21.414 1.00 46.22 329 GLU A O 1
ATOM 2801 N N . GLU A 1 330 ? -13.034 -11.304 -19.264 1.00 43.44 330 GLU A N 1
ATOM 2802 C CA . GLU A 1 330 ? -14.357 -11.792 -18.824 1.00 43.44 330 GLU A CA 1
ATOM 2803 C C . GLU A 1 330 ? -14.992 -10.974 -17.693 1.00 43.44 330 GLU A C 1
ATOM 2805 O O . GLU A 1 330 ? -15.756 -11.484 -16.853 1.00 43.44 330 GLU A O 1
ATOM 2810 N N . VAL A 1 331 ? -14.669 -9.687 -17.619 1.00 42.25 331 VAL A N 1
ATOM 2811 C CA . VAL A 1 331 ? -15.377 -8.764 -16.735 1.00 42.25 331 VAL A CA 1
ATOM 2812 C C . VAL A 1 331 ? -15.729 -7.524 -17.541 1.00 42.25 331 VAL A C 1
ATOM 2814 O O . VAL A 1 331 ? -15.040 -6.512 -17.483 1.00 42.25 331 VAL A O 1
ATOM 2817 N N . GLU A 1 332 ? -16.879 -7.562 -18.229 1.00 36.56 332 GLU A N 1
ATOM 2818 C CA . GLU A 1 332 ? -17.704 -6.356 -18.173 1.00 36.56 332 GLU A CA 1
ATOM 2819 C C . GLU A 1 332 ? -17.767 -5.990 -16.694 1.00 36.56 332 GLU A C 1
ATOM 2821 O O . GLU A 1 332 ? -18.063 -6.881 -15.881 1.00 36.56 332 GLU A O 1
ATOM 2826 N N . PRO A 1 333 ? -17.413 -4.757 -16.318 1.00 39.06 333 PRO A N 1
ATOM 2827 C CA . PRO A 1 333 ? -17.535 -4.340 -14.952 1.00 39.06 333 PRO A CA 1
ATOM 2828 C C . PRO A 1 333 ? -19.005 -4.500 -14.569 1.00 39.06 333 PRO A C 1
ATOM 2830 O O . PRO A 1 333 ? -19.812 -3.591 -14.719 1.00 39.06 333 PRO A O 1
ATOM 2833 N N . ALA A 1 334 ? -19.330 -5.619 -13.927 1.00 35.31 334 ALA A N 1
ATOM 2834 C CA . ALA A 1 334 ? -20.277 -5.639 -12.834 1.00 35.31 334 ALA A CA 1
ATOM 2835 C C . ALA A 1 334 ? -19.651 -4.827 -11.682 1.00 35.31 334 ALA A C 1
ATOM 2837 O O . ALA A 1 334 ? -19.480 -5.305 -10.566 1.00 35.31 334 ALA A O 1
ATOM 2838 N N . ILE A 1 335 ? -19.276 -3.578 -11.981 1.00 39.81 335 ILE A N 1
ATOM 2839 C CA . ILE A 1 335 ? -19.302 -2.456 -11.069 1.00 39.81 335 ILE A CA 1
ATOM 2840 C C . ILE A 1 335 ? -20.798 -2.257 -10.841 1.00 39.81 335 ILE A C 1
ATOM 2842 O O . ILE A 1 335 ? -21.447 -1.398 -11.430 1.00 39.81 335 ILE A O 1
ATOM 2846 N N . TYR A 1 336 ? -21.382 -3.125 -10.019 1.00 31.62 336 TYR A N 1
ATOM 2847 C CA . TYR A 1 336 ? -22.497 -2.665 -9.227 1.00 31.62 336 TYR A CA 1
ATOM 2848 C C . TYR A 1 336 ? -21.886 -1.683 -8.243 1.00 31.62 336 TYR A C 1
ATOM 2850 O O . TYR A 1 336 ? -21.049 -2.042 -7.416 1.00 31.62 336 TYR A O 1
ATOM 2858 N N . MET A 1 337 ? -22.244 -0.422 -8.459 1.00 28.31 337 MET A N 1
ATOM 2859 C CA . MET A 1 337 ? -22.140 0.682 -7.524 1.00 28.31 337 MET A CA 1
ATOM 2860 C C . MET A 1 337 ? -21.975 0.206 -6.073 1.00 28.31 337 MET A C 1
ATOM 2862 O O . MET A 1 337 ? -22.927 -0.267 -5.457 1.00 28.31 337 MET A O 1
ATOM 2866 N N . ILE A 1 338 ? -20.800 0.448 -5.488 1.00 36.91 338 ILE A N 1
ATOM 2867 C CA . ILE A 1 338 ? -20.709 0.771 -4.058 1.00 36.91 338 ILE A CA 1
ATOM 2868 C C . ILE A 1 338 ? -21.042 2.270 -3.945 1.00 36.91 338 ILE A C 1
ATOM 2870 O O . ILE A 1 338 ? -20.270 3.068 -3.443 1.00 36.91 338 ILE A O 1
ATOM 2874 N N . GLU A 1 339 ? -22.181 2.675 -4.505 1.00 31.50 339 GLU A N 1
ATOM 2875 C CA . GLU A 1 339 ? -22.776 3.987 -4.291 1.00 31.50 339 GLU A CA 1
ATOM 2876 C C . GLU A 1 339 ? -24.129 3.714 -3.632 1.00 31.50 339 GLU A C 1
ATOM 2878 O O . GLU A 1 339 ? -25.078 3.216 -4.234 1.00 31.50 339 GLU A O 1
ATOM 2883 N N . THR A 1 340 ? -24.196 3.990 -2.332 1.00 29.80 340 THR A N 1
ATOM 2884 C CA . THR A 1 340 ? -25.423 4.096 -1.520 1.00 29.80 340 THR A CA 1
ATOM 2885 C C . THR A 1 340 ? -26.300 2.852 -1.292 1.00 29.80 340 THR A C 1
ATOM 2887 O O . THR A 1 340 ? -27.330 2.979 -0.635 1.00 29.80 340 THR A O 1
ATOM 2890 N N . THR A 1 341 ? -25.890 1.637 -1.682 1.00 25.73 341 THR A N 1
ATOM 2891 C CA . THR A 1 341 ? -26.568 0.393 -1.239 1.00 25.73 341 THR A CA 1
ATOM 2892 C C . THR A 1 341 ? -25.549 -0.671 -0.799 1.00 25.73 341 THR A C 1
ATOM 2894 O O . THR A 1 341 ? -24.574 -0.904 -1.513 1.00 25.73 341 THR A O 1
ATOM 2897 N N . PRO A 1 342 ? -25.716 -1.332 0.364 1.00 31.81 342 PRO A N 1
ATOM 2898 C CA . PRO A 1 342 ? -24.746 -2.302 0.859 1.00 31.81 342 PRO A CA 1
ATOM 2899 C C . PRO A 1 342 ? -24.916 -3.626 0.112 1.0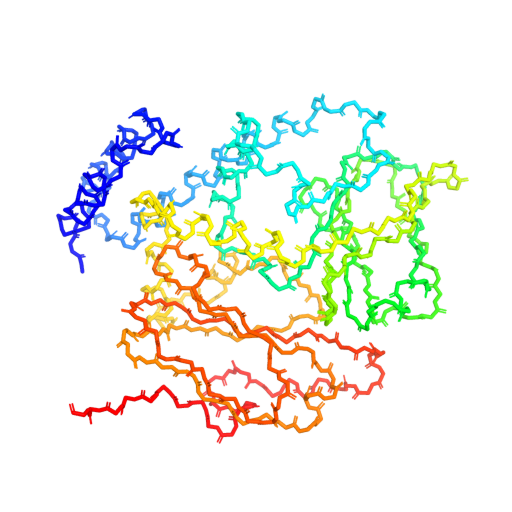0 31.81 342 PRO A C 1
ATOM 2901 O O . PRO A 1 342 ? -25.794 -4.370 0.513 1.00 31.81 342 PRO A O 1
ATOM 2904 N N . LEU A 1 343 ? -24.142 -3.942 -0.943 1.00 32.47 343 LEU A N 1
ATOM 2905 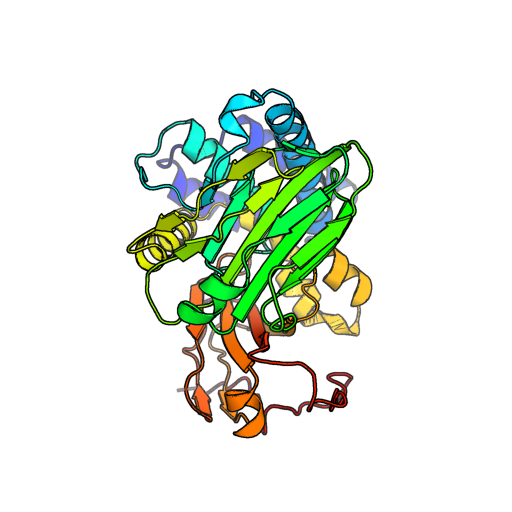C CA . LEU A 1 343 ? -24.019 -5.320 -1.478 1.00 32.47 343 LEU A CA 1
ATOM 2906 C C . LEU A 1 343 ? -23.031 -5.464 -2.668 1.00 32.47 343 LEU A C 1
ATOM 2908 O O . LEU A 1 343 ? -23.397 -5.299 -3.823 1.00 32.47 343 LEU A O 1
ATOM 2912 N N . MET A 1 344 ? -21.801 -5.908 -2.389 1.00 33.31 344 MET A N 1
ATOM 2913 C CA . MET A 1 344 ? -21.216 -7.134 -2.997 1.00 33.31 344 MET A CA 1
ATOM 2914 C C . MET A 1 344 ? -20.781 -8.133 -1.901 1.00 33.31 344 MET A C 1
ATOM 2916 O O . MET A 1 344 ? -20.063 -9.105 -2.122 1.00 33.31 344 MET A O 1
ATOM 2920 N N . ILE A 1 345 ? -21.276 -7.873 -0.691 1.00 39.84 345 ILE A N 1
ATOM 2921 C CA . ILE A 1 345 ? -21.217 -8.691 0.507 1.00 39.84 345 ILE A CA 1
ATOM 2922 C C . ILE A 1 345 ? -22.686 -8.899 0.871 1.00 39.84 345 ILE A C 1
ATOM 2924 O O . ILE A 1 345 ? -23.383 -7.907 1.073 1.00 39.84 345 ILE A O 1
ATOM 2928 N N . THR A 1 346 ? -23.195 -10.132 0.956 1.00 31.92 346 THR A N 1
ATOM 2929 C CA . THR A 1 346 ? -24.626 -10.402 1.268 1.00 31.92 346 THR A CA 1
ATOM 2930 C C . THR A 1 346 ? -25.015 -10.125 2.734 1.00 31.92 346 THR A C 1
ATOM 2932 O O . THR A 1 346 ? -25.858 -10.802 3.311 1.00 31.92 346 THR A O 1
ATOM 2935 N N . GLY A 1 347 ? -24.396 -9.114 3.342 1.00 34.62 347 GLY A N 1
ATOM 2936 C CA . GLY A 1 347 ? -24.499 -8.745 4.746 1.00 34.62 347 GLY A CA 1
ATOM 2937 C C . GLY A 1 347 ? -23.118 -8.396 5.285 1.00 34.62 347 GLY A C 1
ATOM 2938 O O . GLY A 1 347 ? -22.416 -9.276 5.775 1.00 34.62 347 GLY A O 1
ATOM 2939 N N . MET A 1 348 ? -22.716 -7.129 5.167 1.00 36.84 348 MET A N 1
ATOM 2940 C CA . MET A 1 348 ? -21.660 -6.587 6.017 1.00 36.84 348 MET A CA 1
ATOM 2941 C C . MET A 1 348 ? -22.345 -5.967 7.225 1.00 36.84 348 MET A C 1
ATOM 2943 O O . MET A 1 348 ? -22.899 -4.875 7.138 1.00 36.84 348 MET A O 1
ATOM 2947 N N . ILE A 1 349 ? -22.391 -6.713 8.323 1.00 38.56 349 ILE A N 1
ATOM 2948 C CA . ILE A 1 349 ? -22.963 -6.239 9.581 1.00 38.56 349 ILE A CA 1
ATOM 2949 C C . ILE A 1 349 ? -21.786 -5.951 10.503 1.00 38.56 349 ILE A C 1
ATOM 2951 O O . ILE A 1 349 ? -21.038 -6.866 10.852 1.00 38.56 349 ILE A O 1
ATOM 2955 N N . ALA A 1 350 ? -21.623 -4.684 10.890 1.00 39.22 350 ALA A N 1
ATOM 2956 C CA . ALA A 1 350 ? -20.882 -4.365 12.100 1.00 39.22 350 ALA A CA 1
ATOM 2957 C C . ALA A 1 350 ? -21.688 -4.962 13.258 1.00 39.22 350 ALA A C 1
ATOM 2959 O O . ALA A 1 350 ? -22.806 -4.525 13.528 1.00 39.22 350 ALA A O 1
ATOM 2960 N N . TYR A 1 351 ? -21.194 -6.048 13.849 1.00 41.78 351 TYR A N 1
ATOM 2961 C CA . TYR A 1 351 ? -21.944 -6.769 14.869 1.00 41.78 351 TYR A CA 1
ATOM 2962 C C . TYR A 1 351 ? -21.508 -6.328 16.268 1.00 41.78 351 TYR A C 1
ATOM 2964 O O . TYR A 1 351 ? -20.353 -6.485 16.665 1.00 41.78 351 TYR A O 1
ATOM 2972 N N . GLU A 1 352 ? -22.469 -5.831 17.040 1.00 32.34 352 GLU A N 1
ATOM 2973 C CA . GLU A 1 352 ? -22.368 -5.669 18.485 1.00 32.34 352 GLU A CA 1
ATOM 2974 C C . GLU A 1 352 ? -23.166 -6.811 19.129 1.00 32.34 352 GLU A C 1
ATOM 2976 O O . GLU A 1 352 ? -24.369 -6.957 18.912 1.00 32.34 352 GLU A O 1
ATOM 2981 N N . HIS A 1 353 ? -22.512 -7.676 19.903 1.00 34.28 353 HIS A N 1
ATOM 2982 C CA . HIS A 1 353 ? -23.237 -8.471 20.899 1.00 34.28 353 HIS A CA 1
ATOM 2983 C C . HIS A 1 353 ? -22.749 -8.035 22.267 1.00 34.28 353 HIS A C 1
ATOM 2985 O O . HIS A 1 353 ? -21.580 -8.271 22.598 1.00 34.28 353 HIS A O 1
ATOM 2991 N N . ASN A 1 354 ? -23.663 -7.399 23.002 1.00 27.45 354 ASN A N 1
ATOM 2992 C CA . ASN A 1 354 ? -23.617 -7.255 24.447 1.00 27.45 354 ASN A CA 1
ATOM 2993 C C . ASN A 1 354 ? -23.624 -8.662 25.050 1.00 27.45 354 ASN A C 1
ATOM 2995 O O . ASN A 1 354 ? -24.544 -9.436 24.776 1.00 27.45 354 ASN A O 1
ATOM 2999 N N . PHE A 1 355 ? -22.590 -8.983 25.820 1.00 28.77 355 PHE A N 1
ATOM 3000 C CA . PHE A 1 355 ? -22.663 -10.038 26.822 1.00 28.77 355 PHE A CA 1
ATOM 3001 C C . PHE A 1 355 ? -22.851 -9.386 28.181 1.00 28.77 355 PHE A C 1
ATOM 3003 O O . PHE A 1 355 ? -22.134 -8.389 28.436 1.00 28.77 355 PHE A O 1
#

pLDDT: mean 75.33, std 17.4, range [25.73, 96.5]